Protein AF-A0A7S2FMS7-F1 (afdb_monomer)

InterPro domains:
  IPR002227 Tyrosinase copper-binding domain [PF00264] (7-161)
  IPR008922 Di-copper centre-containing domain superfamily [G3DSA:1.10.1280.10] (2-171)
  IPR008922 Di-copper centre-containing domain superfamily [SSF48056] (6-165)

Structure (mmCIF, N/CA/C/O backbone):
data_AF-A0A7S2FMS7-F1
#
_entry.id   AF-A0A7S2FMS7-F1
#
loop_
_atom_site.group_PDB
_atom_site.id
_atom_site.type_symbol
_atom_site.label_atom_id
_atom_site.label_alt_id
_atom_site.label_comp_id
_atom_site.label_asym_id
_atom_site.label_entity_id
_atom_site.label_seq_id
_atom_site.pdbx_PDB_ins_code
_atom_site.Cartn_x
_atom_site.Cartn_y
_atom_site.Cartn_z
_atom_site.occupancy
_atom_site.B_iso_or_equiv
_atom_site.auth_seq_id
_atom_site.auth_comp_id
_atom_site.auth_asym_id
_atom_site.auth_atom_id
_atom_site.pdbx_PDB_model_num
ATOM 1 N N . MET A 1 1 ? -15.096 -10.027 -3.004 1.00 77.50 1 MET A N 1
ATOM 2 C CA . MET A 1 1 ? -14.255 -10.469 -1.865 1.00 77.50 1 MET A CA 1
ATOM 3 C C . MET A 1 1 ? -14.133 -9.386 -0.791 1.00 77.50 1 MET A C 1
ATOM 5 O O . MET A 1 1 ? -14.584 -9.638 0.315 1.00 77.50 1 MET A O 1
ATOM 9 N N . HIS A 1 2 ? -13.614 -8.186 -1.100 1.00 87.94 2 HIS A N 1
ATOM 10 C CA . HIS A 1 2 ? -13.414 -7.100 -0.118 1.00 87.94 2 HIS A CA 1
ATOM 11 C C . HIS A 1 2 ? -14.672 -6.720 0.683 1.00 87.94 2 HIS A C 1
ATOM 13 O O . HIS A 1 2 ? -14.597 -6.654 1.903 1.00 87.94 2 HIS A O 1
ATOM 19 N N . SER A 1 3 ? -15.842 -6.599 0.044 1.00 89.62 3 SER A N 1
ATOM 20 C CA . SER A 1 3 ? -17.104 -6.319 0.756 1.00 89.62 3 SER A CA 1
ATOM 21 C C . SER A 1 3 ? -17.454 -7.381 1.808 1.00 89.62 3 SER A C 1
ATOM 23 O O . SER A 1 3 ? -18.021 -7.060 2.845 1.00 89.62 3 SER A O 1
ATOM 25 N N . GLY A 1 4 ? -17.081 -8.645 1.570 1.00 94.00 4 GLY A N 1
ATOM 26 C CA . GLY A 1 4 ? -17.257 -9.725 2.543 1.00 94.00 4 GLY A CA 1
ATOM 27 C C . GLY A 1 4 ? -16.314 -9.595 3.741 1.00 94.00 4 GLY A C 1
ATOM 28 O O . GLY A 1 4 ? -16.743 -9.806 4.869 1.00 94.00 4 GLY A O 1
ATOM 29 N N . LEU A 1 5 ? -15.058 -9.187 3.516 1.00 91.38 5 LEU A N 1
ATOM 30 C CA . LEU A 1 5 ? -14.103 -8.904 4.597 1.00 91.38 5 LEU A CA 1
ATOM 31 C C . LEU A 1 5 ? -14.572 -7.727 5.458 1.00 91.38 5 LEU A C 1
ATOM 33 O O . LEU A 1 5 ? -14.584 -7.837 6.682 1.00 91.38 5 LEU A O 1
ATOM 37 N N . SER A 1 6 ? -15.027 -6.641 4.825 1.00 94.12 6 SER A N 1
ATOM 38 C CA . SER A 1 6 ? -15.626 -5.495 5.516 1.00 94.12 6 SER A CA 1
ATOM 39 C C . SER A 1 6 ? -16.827 -5.908 6.364 1.00 94.12 6 SER A C 1
ATOM 41 O O . SER A 1 6 ? -16.905 -5.533 7.528 1.00 94.12 6 SER A O 1
ATOM 43 N N . TYR A 1 7 ? -17.716 -6.747 5.826 1.00 95.44 7 TYR A N 1
ATOM 44 C CA . TYR A 1 7 ? -18.866 -7.262 6.568 1.00 95.44 7 TYR A CA 1
ATOM 45 C C . TYR A 1 7 ? -18.457 -8.112 7.782 1.00 95.44 7 TYR A C 1
ATOM 47 O O . TYR A 1 7 ? -19.019 -7.951 8.862 1.00 95.44 7 TYR A O 1
ATOM 55 N N . ILE A 1 8 ? -17.463 -8.997 7.641 1.00 95.31 8 ILE A N 1
ATOM 56 C CA . ILE A 1 8 ? -16.953 -9.807 8.763 1.00 95.31 8 ILE A CA 1
ATOM 57 C C . ILE A 1 8 ? -16.359 -8.907 9.852 1.00 95.31 8 ILE A C 1
ATOM 59 O O . ILE A 1 8 ? -16.613 -9.122 11.040 1.00 95.31 8 ILE A O 1
ATOM 63 N N . PHE A 1 9 ? -15.596 -7.887 9.461 1.00 94.12 9 PHE A N 1
ATOM 64 C CA . PHE A 1 9 ? -15.018 -6.937 10.403 1.00 94.12 9 PHE A CA 1
ATOM 65 C C . PHE A 1 9 ? -16.102 -6.116 11.112 1.00 94.12 9 PHE A C 1
ATOM 67 O O . PHE A 1 9 ? -16.105 -6.038 12.338 1.00 94.12 9 PHE A O 1
ATOM 74 N N . GLU A 1 10 ? -17.086 -5.605 10.371 1.00 96.50 10 GLU A N 1
ATOM 75 C CA . GLU A 1 10 ? -18.240 -4.904 10.935 1.00 96.50 10 GLU A CA 1
ATOM 76 C C . GLU A 1 10 ? -18.996 -5.777 11.942 1.00 96.50 10 GLU A C 1
ATOM 78 O O . GLU A 1 10 ? -19.271 -5.335 13.055 1.00 96.50 10 GLU A O 1
ATOM 83 N N . LYS A 1 11 ? -19.274 -7.043 11.600 1.00 97.38 11 LYS A N 1
ATOM 84 C CA . LYS A 1 11 ? -19.938 -7.981 12.517 1.00 97.38 11 LYS A CA 1
ATOM 85 C C . LYS A 1 11 ? -19.106 -8.279 13.757 1.00 97.38 11 LYS A C 1
ATOM 87 O O . LYS A 1 11 ? -19.672 -8.451 14.833 1.00 97.38 11 LYS A O 1
ATOM 92 N N . SER A 1 12 ? -17.783 -8.296 13.627 1.00 95.69 12 SER A N 1
ATOM 93 C CA . SER A 1 12 ? -16.873 -8.458 14.762 1.00 95.69 12 SER A CA 1
ATOM 94 C C . SER A 1 12 ? -16.955 -7.263 15.714 1.00 95.69 12 SER A C 1
ATOM 96 O O . SER A 1 12 ? -17.091 -7.464 16.918 1.00 95.69 12 SER A O 1
ATOM 98 N N . ILE A 1 13 ? -16.973 -6.030 15.201 1.00 94.88 13 ILE A N 1
ATOM 99 C CA . ILE A 1 13 ? -17.153 -4.831 16.035 1.00 94.88 13 ILE A CA 1
ATOM 100 C C . ILE A 1 13 ? -18.563 -4.811 16.656 1.00 94.88 13 ILE A C 1
ATOM 102 O O . ILE A 1 13 ? -18.703 -4.588 17.858 1.00 94.88 13 ILE A O 1
ATOM 106 N N . GLN A 1 14 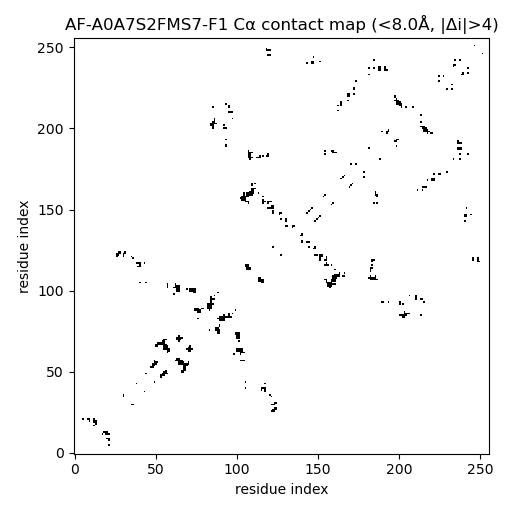? -19.600 -5.136 15.878 1.00 97.50 14 GLN A N 1
ATOM 107 C CA . GLN A 1 14 ? -20.992 -5.186 16.349 1.00 97.50 14 GLN A CA 1
ATOM 108 C C . GLN A 1 14 ? -21.252 -6.264 17.408 1.00 97.50 14 GLN A C 1
ATOM 110 O O . GLN A 1 14 ? -22.236 -6.182 18.140 1.00 97.50 14 GLN A O 1
ATOM 115 N N . SER A 1 15 ? -20.376 -7.268 17.515 1.00 97.50 15 SER A N 1
ATOM 116 C CA . SER A 1 15 ? -20.436 -8.253 18.600 1.00 97.50 15 SER A CA 1
ATOM 117 C C . SER A 1 15 ? -20.058 -7.665 19.966 1.00 97.50 15 SER A C 1
ATOM 119 O O . SER A 1 15 ? -20.448 -8.216 20.993 1.00 97.50 15 SER A O 1
ATOM 121 N N . VAL A 1 16 ? -19.329 -6.543 19.971 1.00 96.88 16 VAL A N 1
ATOM 122 C CA . VAL A 1 16 ? -18.975 -5.772 21.169 1.00 96.88 16 VAL A CA 1
ATOM 123 C C . VAL A 1 16 ? -20.002 -4.666 21.410 1.00 96.88 16 VAL A C 1
ATOM 125 O O . VAL A 1 16 ? -20.524 -4.557 22.518 1.00 96.88 16 VAL A O 1
ATOM 128 N N . ASP A 1 17 ? -20.320 -3.878 20.377 1.00 97.31 17 ASP A N 1
ATOM 129 C CA . ASP A 1 17 ? -21.340 -2.825 20.427 1.00 97.31 17 ASP A CA 1
ATOM 130 C C . ASP A 1 17 ? -22.220 -2.865 19.166 1.00 97.31 17 ASP A C 1
ATOM 132 O O . ASP A 1 17 ? -21.791 -2.435 18.097 1.00 97.31 17 ASP A O 1
ATOM 136 N N . PRO A 1 18 ? -23.471 -3.344 19.244 1.00 97.12 18 PRO A N 1
ATOM 137 C CA . PRO A 1 18 ? -24.321 -3.478 18.065 1.00 97.12 18 PRO A CA 1
ATOM 138 C C . PRO A 1 18 ? -24.790 -2.136 17.482 1.00 97.12 18 PRO A C 1
ATOM 140 O O . PRO A 1 18 ? -25.381 -2.130 16.403 1.00 97.12 18 PRO A O 1
ATOM 143 N N . SER A 1 19 ? -24.577 -1.014 18.178 1.00 97.38 19 SER A N 1
ATOM 144 C CA . SER A 1 19 ? -24.977 0.316 17.707 1.00 97.38 19 SER A CA 1
ATOM 145 C C . SER A 1 19 ? -23.977 0.947 16.738 1.00 97.38 19 SER A C 1
ATOM 147 O O . SER A 1 19 ? -24.324 1.915 16.058 1.00 97.38 19 SER A O 1
ATOM 149 N N . VAL A 1 20 ? -22.758 0.406 16.643 1.00 94.81 20 VAL A N 1
ATOM 150 C CA . VAL A 1 20 ? -21.719 0.965 15.774 1.00 94.81 20 VAL A CA 1
ATOM 151 C C . VAL A 1 20 ? -21.700 0.293 14.401 1.00 94.81 20 VAL A C 1
ATOM 153 O O . VAL A 1 20 ? -21.956 -0.903 14.243 1.00 94.81 20 VAL A O 1
ATOM 156 N N . ALA A 1 21 ? -21.362 1.081 13.386 1.00 94.56 21 ALA A N 1
ATOM 157 C CA . ALA A 1 21 ? -21.033 0.600 12.049 1.00 94.56 21 ALA A CA 1
ATOM 158 C C . ALA A 1 21 ? -19.516 0.668 11.838 1.00 94.56 21 ALA A C 1
ATOM 160 O O . ALA A 1 21 ? -18.814 1.387 12.553 1.00 94.56 21 ALA A O 1
ATOM 161 N N . MET A 1 22 ? -19.005 -0.065 10.846 1.00 93.00 22 MET A N 1
ATOM 162 C CA . MET A 1 22 ? -17.595 0.027 10.473 1.00 93.00 22 MET A CA 1
ATOM 163 C C . MET A 1 22 ? -17.277 1.468 10.035 1.00 93.00 22 MET A C 1
ATOM 165 O O . MET A 1 22 ? -17.875 1.944 9.065 1.00 93.00 22 MET A O 1
ATOM 169 N N . PRO A 1 23 ? -16.353 2.173 10.715 1.00 90.44 23 PRO A N 1
ATOM 170 C CA . PRO A 1 23 ? -15.983 3.520 10.311 1.00 90.44 23 PRO A CA 1
ATOM 171 C C . PRO A 1 23 ? -15.257 3.478 8.965 1.00 90.44 23 PRO A C 1
ATOM 173 O O . PRO A 1 23 ? -14.488 2.555 8.685 1.00 90.44 23 PRO A O 1
ATOM 176 N N . TYR A 1 24 ? -15.476 4.502 8.145 1.00 91.50 24 TYR A N 1
ATOM 177 C CA . TYR A 1 24 ? -14.744 4.710 6.902 1.00 91.50 24 TYR A CA 1
ATOM 178 C C . TYR A 1 24 ? -14.200 6.133 6.850 1.00 91.50 24 TYR A C 1
ATOM 180 O O . TYR A 1 24 ? -14.730 7.048 7.479 1.00 91.50 24 TYR A O 1
ATOM 188 N N . TRP A 1 25 ? -13.124 6.299 6.092 1.00 90.75 25 TRP A N 1
ATOM 189 C CA . TRP A 1 25 ? -12.558 7.596 5.771 1.00 90.75 25 TRP A CA 1
ATOM 190 C C . TRP A 1 25 ? -12.858 7.899 4.308 1.00 90.75 25 TRP A C 1
ATOM 192 O O . TRP A 1 25 ? -12.425 7.155 3.429 1.00 90.75 25 TRP A O 1
ATOM 202 N N . ASP A 1 26 ? -13.600 8.973 4.051 1.00 90.44 26 ASP A N 1
ATOM 203 C CA . ASP A 1 26 ? -13.793 9.475 2.695 1.00 90.44 26 ASP A CA 1
ATOM 204 C C . ASP A 1 26 ? -12.635 10.392 2.302 1.00 90.44 26 ASP A C 1
ATOM 206 O O . ASP A 1 26 ? -12.705 11.620 2.398 1.00 90.44 26 ASP A O 1
ATOM 210 N N . TRP A 1 27 ? -11.542 9.783 1.851 1.00 87.50 27 TRP A N 1
ATOM 211 C CA . TRP A 1 27 ? -10.390 10.545 1.386 1.00 87.50 27 TRP A CA 1
ATOM 212 C C . TRP A 1 27 ? -10.723 11.423 0.178 1.00 87.50 27 TRP A C 1
ATOM 214 O O . TRP A 1 27 ? -10.027 12.407 -0.041 1.00 87.50 27 TRP A O 1
ATOM 224 N N . THR A 1 28 ? -11.765 11.122 -0.606 1.00 86.62 28 THR A N 1
ATOM 225 C CA . THR A 1 28 ? -12.086 11.912 -1.804 1.00 86.62 28 THR A CA 1
ATOM 226 C C . THR A 1 28 ? -12.551 13.321 -1.435 1.00 86.62 28 THR A C 1
ATOM 228 O O . THR A 1 28 ? -12.202 14.289 -2.118 1.00 86.62 28 THR A O 1
ATOM 231 N N . VAL A 1 29 ? -13.235 13.463 -0.295 1.00 86.19 29 VAL A N 1
ATOM 232 C CA . VAL A 1 29 ? -13.617 14.756 0.285 1.00 86.19 29 VAL A CA 1
ATOM 233 C C . VAL A 1 29 ? -12.390 15.518 0.779 1.00 86.19 29 VAL A C 1
ATOM 235 O O . VAL A 1 29 ? -12.238 16.699 0.459 1.00 86.19 29 VAL A O 1
ATOM 238 N N . ASP A 1 30 ? -11.482 14.865 1.504 1.00 83.19 30 ASP A N 1
ATOM 239 C CA . ASP A 1 30 ? -10.274 15.518 2.029 1.00 83.19 30 ASP A CA 1
ATOM 240 C C . ASP A 1 30 ? -9.312 15.933 0.912 1.00 83.19 30 ASP A C 1
ATOM 242 O O . ASP A 1 30 ? -8.752 17.029 0.931 1.00 83.19 30 ASP A O 1
ATOM 246 N N . VAL A 1 31 ? -9.173 15.095 -0.112 1.00 80.19 31 VAL A N 1
ATOM 247 C CA . VAL A 1 31 ? -8.374 15.368 -1.311 1.00 80.19 31 VAL A CA 1
ATOM 248 C C . VAL A 1 31 ? -8.935 16.573 -2.073 1.00 80.19 31 VAL A C 1
ATOM 250 O O . VAL A 1 31 ? -8.179 17.470 -2.460 1.00 80.19 31 VAL A O 1
ATOM 253 N N . THR A 1 32 ? -10.260 16.637 -2.243 1.00 75.69 32 THR A N 1
ATOM 254 C CA . THR A 1 32 ? -10.931 17.730 -2.967 1.00 75.69 32 THR A CA 1
ATOM 255 C C . THR A 1 32 ? -10.914 19.039 -2.172 1.00 75.69 32 THR A C 1
ATOM 257 O O . THR A 1 32 ? -10.613 20.096 -2.725 1.00 75.69 32 THR A O 1
ATOM 260 N N . SER A 1 33 ? -11.192 18.984 -0.868 1.00 70.12 33 SER A N 1
ATOM 261 C CA . SER A 1 33 ? -11.256 20.164 0.008 1.00 70.12 33 SER A CA 1
ATOM 262 C C . SER A 1 33 ? -9.889 20.799 0.281 1.00 70.12 33 SER A C 1
ATOM 264 O O . SER A 1 33 ? -9.811 22.014 0.459 1.00 70.12 33 SER A O 1
ATOM 266 N N . ASN A 1 34 ? -8.804 20.016 0.249 1.00 59.88 34 ASN A N 1
ATOM 267 C CA . ASN A 1 34 ? -7.446 20.502 0.514 1.00 59.88 34 ASN A CA 1
ATOM 268 C C . ASN A 1 34 ? -6.626 20.829 -0.747 1.00 59.88 34 ASN A C 1
ATOM 270 O O . ASN A 1 34 ? -5.421 21.058 -0.632 1.00 59.88 34 ASN A O 1
ATOM 274 N N . ALA A 1 35 ? -7.239 20.865 -1.939 1.00 56.81 35 ALA A N 1
ATOM 275 C CA . ALA A 1 35 ? -6.548 21.102 -3.215 1.00 56.81 35 ALA A CA 1
ATOM 276 C C . ALA A 1 35 ? -5.315 20.188 -3.403 1.00 56.81 35 ALA A C 1
ATOM 278 O O . ALA A 1 35 ? -4.230 20.637 -3.784 1.00 56.81 35 ALA A O 1
ATOM 279 N N . TYR A 1 36 ? -5.492 18.896 -3.107 1.00 60.41 36 TYR A N 1
ATOM 280 C CA . TYR A 1 36 ? -4.429 17.890 -3.008 1.00 60.41 36 TYR A CA 1
ATOM 281 C C . TYR A 1 36 ? -3.514 17.788 -4.236 1.00 60.41 36 TYR A C 1
ATOM 283 O O . TYR A 1 36 ? -2.353 17.423 -4.086 1.00 60.41 36 TYR A O 1
ATOM 291 N N . LEU A 1 37 ? -3.989 18.179 -5.424 1.00 57.47 37 LEU A N 1
ATOM 292 C CA . LEU A 1 37 ? -3.220 18.126 -6.674 1.00 57.47 37 LEU A CA 1
ATOM 293 C C . LEU A 1 37 ? -1.857 18.847 -6.613 1.00 57.47 37 LEU A C 1
ATOM 295 O O . LEU A 1 37 ? -1.021 18.596 -7.470 1.00 57.47 37 LEU A O 1
ATOM 299 N N . ASN A 1 38 ? -1.610 19.707 -5.613 1.00 58.41 38 ASN A N 1
ATOM 300 C CA . ASN A 1 38 ? -0.325 20.391 -5.414 1.00 58.41 38 ASN A CA 1
ATOM 301 C C . ASN A 1 38 ? 0.252 20.257 -3.992 1.00 58.41 38 ASN A C 1
ATOM 303 O O . ASN A 1 38 ? 1.093 21.067 -3.597 1.00 58.41 38 ASN A O 1
ATOM 307 N N . LYS A 1 39 ? -0.228 19.304 -3.185 1.00 69.25 39 LYS A N 1
ATOM 308 C CA . LYS A 1 39 ? 0.230 19.155 -1.799 1.00 69.25 39 LYS A CA 1
ATOM 309 C C . LYS A 1 39 ? 1.529 18.366 -1.734 1.00 69.25 39 LYS A C 1
ATOM 311 O O . LYS A 1 39 ? 1.670 17.314 -2.349 1.00 69.25 39 LYS A O 1
ATOM 316 N N . SER A 1 40 ? 2.473 18.875 -0.950 1.00 80.94 40 SER A N 1
ATOM 317 C CA . SER A 1 40 ? 3.700 18.158 -0.624 1.00 80.94 40 SER A CA 1
ATOM 318 C C . SER A 1 40 ? 3.400 16.934 0.240 1.00 80.94 40 SER A C 1
ATOM 320 O O . SER A 1 40 ? 2.409 16.884 0.974 1.00 80.94 40 SER A O 1
ATOM 322 N N . ASN A 1 41 ? 4.315 15.967 0.224 1.00 83.38 41 ASN A N 1
ATOM 323 C CA . ASN A 1 41 ? 4.237 14.792 1.085 1.00 83.38 41 ASN A CA 1
ATOM 324 C C . ASN A 1 41 ? 4.030 15.160 2.566 1.00 83.38 41 ASN A C 1
ATOM 326 O O . ASN A 1 41 ? 3.197 14.578 3.253 1.00 83.38 41 ASN A O 1
ATOM 330 N N . ALA A 1 42 ? 4.751 16.175 3.050 1.00 84.75 42 ALA A N 1
ATOM 331 C CA . ALA A 1 42 ? 4.647 16.638 4.430 1.00 84.75 42 ALA A CA 1
ATOM 332 C C . ALA A 1 42 ? 3.236 17.139 4.778 1.00 84.75 42 ALA A C 1
ATOM 334 O O . ALA A 1 42 ? 2.755 16.889 5.880 1.00 84.75 42 ALA A O 1
ATOM 335 N N . GLU A 1 43 ? 2.553 17.804 3.843 1.00 85.00 43 GLU A N 1
ATOM 336 C CA . GLU A 1 43 ? 1.191 18.291 4.064 1.00 85.00 43 GLU A CA 1
ATOM 337 C C . GLU A 1 43 ? 0.184 17.141 4.151 1.00 85.00 43 GLU A C 1
ATOM 339 O O . GLU A 1 43 ? -0.643 17.152 5.058 1.00 85.00 43 GLU A O 1
ATOM 344 N N . LEU A 1 44 ? 0.277 16.121 3.287 1.00 84.19 44 LEU A N 1
ATOM 345 C CA . LEU A 1 44 ? -0.573 14.924 3.391 1.00 84.19 44 LEU A CA 1
ATOM 346 C C . LEU A 1 44 ? -0.390 14.239 4.748 1.00 84.19 44 LEU A C 1
ATOM 348 O O . LEU A 1 44 ? -1.365 13.929 5.428 1.00 84.19 44 LEU A O 1
ATOM 352 N N . TRP A 1 45 ? 0.860 14.025 5.159 1.00 85.69 45 TRP A N 1
ATOM 353 C CA . TRP A 1 45 ? 1.175 13.347 6.418 1.00 85.69 45 TRP A CA 1
ATOM 354 C C . TRP A 1 45 ? 0.963 14.219 7.664 1.00 85.69 45 TRP A C 1
ATOM 356 O O . TRP A 1 45 ? 1.067 13.717 8.780 1.00 85.69 45 TRP A O 1
ATOM 366 N N . SER A 1 46 ? 0.599 15.495 7.493 1.00 86.62 46 SER A N 1
ATOM 367 C CA . SER A 1 46 ? 0.128 16.367 8.578 1.00 86.62 46 SER A CA 1
ATOM 368 C C . SER A 1 46 ? -1.384 16.310 8.820 1.00 86.62 46 SER A C 1
ATOM 370 O O . SER A 1 46 ? -1.873 16.962 9.741 1.00 86.62 46 SER A O 1
ATOM 372 N N . TRP A 1 47 ? -2.146 15.561 8.013 1.00 87.06 47 TRP A N 1
ATOM 373 C CA . TRP A 1 47 ? -3.592 15.442 8.207 1.00 87.06 47 TRP A CA 1
ATOM 374 C C . TRP A 1 47 ? -3.925 14.772 9.541 1.00 87.06 47 TRP A C 1
ATOM 376 O O . TRP A 1 47 ? -3.279 13.806 9.948 1.00 87.06 47 TRP A O 1
ATOM 386 N N . ASN A 1 48 ? -5.000 15.238 10.184 1.00 89.31 48 ASN A N 1
ATOM 387 C CA . ASN A 1 48 ? -5.441 14.740 11.493 1.00 89.31 48 ASN A CA 1
ATOM 388 C C . ASN A 1 48 ? -5.709 13.229 11.502 1.00 89.31 48 ASN A C 1
ATOM 390 O O . ASN A 1 48 ? -5.572 12.589 12.541 1.00 89.31 48 ASN A O 1
ATOM 394 N N . VAL A 1 49 ? -6.039 12.646 10.346 1.00 89.50 49 VAL A N 1
ATOM 395 C CA . VAL A 1 49 ? -6.283 11.207 10.191 1.00 89.50 49 VAL A CA 1
ATOM 396 C C . VAL A 1 49 ? -5.050 10.344 10.528 1.00 89.50 49 VAL A C 1
ATOM 398 O O . VAL A 1 49 ? -5.192 9.174 10.877 1.00 89.50 49 VAL A O 1
ATOM 401 N N . TRP A 1 50 ? -3.844 10.922 10.489 1.00 91.19 50 TRP A N 1
ATOM 402 C CA . TRP A 1 50 ? -2.586 10.282 10.904 1.00 91.19 50 TRP A CA 1
ATOM 403 C C . TRP A 1 50 ? -2.258 10.469 12.388 1.00 91.19 50 TRP A C 1
ATOM 405 O O . TRP A 1 50 ? -1.256 9.953 12.879 1.00 91.19 50 TRP A O 1
ATOM 415 N N . GLY A 1 51 ? -3.087 11.221 13.110 1.00 92.38 51 GLY A N 1
ATOM 416 C CA . GLY A 1 51 ? -2.964 11.403 14.546 1.00 92.38 51 GLY A CA 1
ATOM 417 C C . GLY A 1 51 ? -3.359 10.154 15.332 1.00 92.38 51 GLY A C 1
ATOM 418 O O . GLY A 1 51 ? -3.954 9.204 14.813 1.00 92.38 51 GLY A O 1
ATOM 419 N N . SER A 1 52 ? -3.059 10.185 16.629 1.00 95.31 52 SER A N 1
ATOM 420 C CA . SER A 1 52 ? -3.377 9.117 17.581 1.00 95.31 52 SER A CA 1
ATOM 421 C C . SER A 1 52 ? -4.879 8.877 17.772 1.00 95.31 52 SER A C 1
ATOM 423 O O . SER A 1 52 ? -5.252 7.839 18.299 1.00 95.31 52 SER A O 1
ATOM 425 N N . GLU A 1 53 ? -5.753 9.776 17.323 1.00 94.06 53 GLU A N 1
ATOM 426 C CA . GLU A 1 53 ? -7.207 9.581 17.396 1.00 94.06 53 GLU A CA 1
ATOM 427 C C . GLU A 1 53 ? -7.752 8.630 16.315 1.00 94.06 53 GLU A C 1
ATOM 429 O O . GLU A 1 53 ? -8.789 8.005 16.524 1.00 94.06 53 GLU A O 1
ATOM 434 N N . TYR A 1 54 ? -7.057 8.492 15.178 1.00 92.88 54 TYR A N 1
ATOM 435 C CA . TYR A 1 54 ? -7.545 7.758 14.004 1.00 92.88 54 TYR A CA 1
ATOM 436 C C . TYR A 1 54 ? -6.603 6.608 13.610 1.00 92.88 54 TYR A C 1
ATOM 438 O O . TYR A 1 54 ? -6.614 5.551 14.244 1.00 92.88 54 TYR A O 1
ATOM 446 N N . PHE A 1 55 ? -5.789 6.767 12.556 1.00 92.06 55 PHE A N 1
ATOM 447 C CA . PHE A 1 55 ? -4.914 5.695 12.062 1.00 92.06 55 PHE A CA 1
ATOM 448 C C . PHE A 1 55 ? -3.617 5.530 12.848 1.00 92.06 55 PHE A C 1
ATOM 450 O O . PHE A 1 55 ? -2.945 4.510 12.672 1.00 92.06 55 PHE A O 1
ATOM 457 N N . GLY A 1 56 ? -3.290 6.486 13.714 1.00 94.38 56 GLY A N 1
ATOM 458 C CA . GLY A 1 56 ? -2.104 6.431 14.546 1.00 94.38 56 GLY A CA 1
ATOM 459 C C . GLY A 1 56 ? -0.836 6.933 13.861 1.00 94.38 56 GLY A C 1
ATOM 460 O O . GLY A 1 56 ? -0.719 6.981 12.635 1.00 94.38 56 GLY A O 1
ATOM 461 N N . ILE A 1 57 ? 0.141 7.281 14.695 1.00 93.88 57 ILE A N 1
ATOM 462 C CA . ILE A 1 57 ? 1.402 7.889 14.268 1.00 93.88 57 ILE A CA 1
ATOM 463 C C . ILE A 1 57 ? 2.394 6.787 13.894 1.00 93.88 57 ILE A C 1
ATOM 465 O O . ILE A 1 57 ? 2.665 5.904 14.702 1.00 93.88 57 ILE A O 1
ATOM 469 N N . ALA A 1 58 ? 2.964 6.859 12.689 1.00 92.88 58 ALA A N 1
ATOM 470 C CA . ALA A 1 58 ? 3.967 5.908 12.187 1.00 92.88 58 ALA A CA 1
ATOM 471 C C . ALA A 1 58 ? 5.299 6.569 11.778 1.00 92.88 58 ALA A C 1
ATOM 473 O O . ALA A 1 58 ? 6.156 5.928 11.173 1.00 92.88 58 ALA A O 1
ATOM 474 N N . ASN A 1 59 ? 5.489 7.854 12.102 1.00 86.94 59 ASN A N 1
ATOM 475 C CA . ASN A 1 59 ? 6.703 8.604 11.775 1.00 86.94 59 ASN A CA 1
ATOM 476 C C . ASN A 1 59 ? 7.839 8.286 12.766 1.00 86.94 59 ASN A C 1
ATOM 478 O O . ASN A 1 59 ? 8.172 9.080 13.643 1.00 86.94 59 ASN A O 1
ATOM 482 N N . ASN A 1 60 ? 8.393 7.081 12.660 1.00 90.19 60 ASN A N 1
ATOM 483 C CA . ASN A 1 60 ? 9.565 6.627 13.403 1.00 90.19 60 ASN A CA 1
ATOM 484 C C . ASN A 1 60 ? 10.445 5.743 12.509 1.00 90.19 60 ASN A C 1
ATOM 486 O O . ASN A 1 60 ? 10.007 5.281 11.460 1.00 90.19 60 ASN A O 1
ATOM 490 N N . ASN A 1 61 ? 11.676 5.466 12.948 1.00 88.44 61 ASN A N 1
ATOM 491 C CA . ASN A 1 61 ? 12.653 4.691 12.169 1.00 88.44 61 ASN A CA 1
ATOM 492 C C . ASN A 1 61 ? 12.192 3.263 11.827 1.00 88.44 61 ASN A C 1
ATOM 494 O O . ASN A 1 61 ? 12.714 2.662 10.897 1.00 88.44 61 ASN A O 1
ATOM 498 N N . ALA A 1 62 ? 11.262 2.698 12.601 1.00 89.50 62 ALA A N 1
ATOM 499 C CA . ALA A 1 62 ? 10.711 1.370 12.352 1.00 89.50 62 ALA A CA 1
ATOM 500 C C . ALA A 1 62 ? 9.424 1.420 11.515 1.00 89.50 62 ALA A C 1
ATOM 502 O O . ALA A 1 62 ? 8.804 0.381 11.302 1.00 89.50 62 ALA A O 1
ATOM 503 N N . HIS A 1 63 ? 8.963 2.609 11.110 1.00 92.44 63 HIS A N 1
ATOM 504 C CA . HIS A 1 63 ? 7.709 2.820 10.382 1.00 92.44 63 HIS A CA 1
ATOM 505 C C . HIS A 1 63 ? 6.477 2.207 11.063 1.00 92.44 63 HIS A C 1
ATOM 507 O O . HIS A 1 63 ? 5.440 2.017 10.434 1.00 92.44 63 HIS A O 1
ATOM 513 N N . THR A 1 64 ? 6.584 1.847 12.341 1.00 95.69 64 THR A N 1
ATOM 514 C CA . THR A 1 64 ? 5.563 1.106 13.082 1.00 95.69 64 THR A CA 1
ATOM 515 C C . THR A 1 64 ? 4.538 2.086 13.614 1.00 95.69 64 THR A C 1
ATOM 517 O O . THR A 1 64 ? 4.919 3.129 14.136 1.00 95.69 64 THR A O 1
ATOM 520 N N . VAL A 1 65 ? 3.248 1.762 13.540 1.00 96.25 65 VAL A N 1
ATOM 521 C CA . VAL A 1 65 ? 2.235 2.584 14.215 1.00 96.25 65 VAL A CA 1
ATOM 522 C C . VAL A 1 65 ? 2.488 2.520 15.725 1.00 96.25 65 VAL A C 1
ATOM 524 O O . VAL A 1 65 ? 2.355 1.456 16.325 1.00 96.25 65 VAL A O 1
ATOM 527 N N . SER A 1 66 ? 2.902 3.631 16.332 1.00 96.75 66 SER A N 1
ATOM 528 C CA . SER A 1 66 ? 3.358 3.701 17.727 1.00 96.75 66 SER A CA 1
ATOM 529 C C . SER A 1 66 ? 2.350 4.344 18.677 1.00 96.75 66 SER A C 1
ATOM 531 O O . SER A 1 66 ? 2.490 4.207 19.889 1.00 96.75 66 SER A O 1
ATOM 533 N N . GLU A 1 67 ? 1.332 5.025 18.150 1.00 96.75 67 GLU A N 1
ATOM 534 C CA . GLU A 1 67 ? 0.284 5.687 18.934 1.00 96.75 67 GLU A CA 1
ATOM 535 C C . GLU A 1 67 ? -1.103 5.470 18.324 1.00 96.75 67 GLU A C 1
ATOM 537 O O . GLU A 1 67 ? -1.225 5.216 17.127 1.00 96.75 67 GLU A O 1
ATOM 542 N N . GLY A 1 68 ? -2.146 5.603 19.146 1.00 95.44 68 GLY A N 1
ATOM 543 C CA . GLY A 1 68 ? -3.548 5.464 18.749 1.00 95.44 68 GLY A CA 1
ATOM 544 C C . GLY A 1 68 ? -4.100 4.034 18.779 1.00 95.44 68 GLY A C 1
ATOM 545 O O . GLY A 1 68 ? -3.425 3.125 19.265 1.00 95.44 68 GLY A O 1
ATOM 546 N N . PRO A 1 69 ? -5.329 3.810 18.270 1.00 92.25 69 PRO A N 1
ATOM 547 C CA . PRO A 1 69 ? -6.027 2.521 18.349 1.00 92.25 69 PRO A CA 1
ATOM 548 C C . PRO A 1 69 ? -5.273 1.342 17.729 1.00 92.25 69 PRO A C 1
ATOM 550 O O . PRO A 1 69 ? -5.489 0.197 18.116 1.00 92.25 69 PRO A O 1
ATOM 553 N N . TRP A 1 70 ? -4.386 1.623 16.772 1.00 93.19 70 TRP A N 1
ATOM 554 C CA . TRP A 1 70 ? -3.614 0.621 16.040 1.00 93.19 70 TRP A CA 1
ATOM 555 C C . TRP A 1 70 ? -2.165 0.490 16.533 1.00 93.19 70 TRP A C 1
ATOM 557 O O . TRP A 1 70 ? -1.386 -0.255 15.929 1.00 93.19 70 TRP A O 1
ATOM 567 N N . ALA A 1 71 ? -1.794 1.187 17.614 1.00 96.69 71 ALA A N 1
ATOM 568 C CA . ALA A 1 71 ? -0.442 1.179 18.162 1.00 96.69 71 ALA A CA 1
ATOM 569 C C . ALA A 1 71 ? 0.045 -0.247 18.448 1.00 96.69 71 ALA A C 1
ATOM 571 O O . ALA A 1 71 ? -0.605 -1.007 19.163 1.00 96.69 71 ALA A O 1
ATOM 572 N N . PHE A 1 72 ? 1.200 -0.605 17.884 1.00 96.62 72 PHE A N 1
ATOM 573 C CA . PHE A 1 72 ? 1.835 -1.917 18.038 1.00 96.62 72 PHE A CA 1
ATOM 574 C C . PHE A 1 72 ? 0.905 -3.100 17.729 1.00 96.62 72 PHE A C 1
ATOM 576 O O . PHE A 1 72 ? 1.079 -4.191 18.278 1.00 96.62 72 PHE A O 1
ATOM 583 N N . THR A 1 73 ? -0.066 -2.913 16.824 1.00 95.88 73 THR A N 1
ATOM 584 C CA . THR A 1 73 ? -0.917 -4.011 16.347 1.00 95.88 73 THR A CA 1
ATOM 585 C C . THR A 1 73 ? -0.031 -5.086 15.740 1.00 95.88 73 THR A C 1
ATOM 587 O O . THR A 1 73 ? 0.594 -4.874 14.697 1.00 95.88 73 THR A O 1
ATOM 590 N N . ARG A 1 74 ? 0.052 -6.229 16.422 1.00 94.50 74 ARG A N 1
ATOM 591 C CA . ARG A 1 74 ? 0.911 -7.339 16.025 1.00 94.50 74 ARG A CA 1
ATOM 592 C C . ARG A 1 74 ? 0.267 -8.123 14.891 1.00 94.50 74 ARG A C 1
ATOM 594 O O . ARG A 1 74 ? -0.910 -8.469 14.954 1.00 94.50 74 ARG A O 1
ATOM 601 N N . LEU A 1 75 ? 1.060 -8.434 13.876 1.00 92.44 75 LEU A N 1
ATOM 602 C CA . LEU A 1 75 ? 0.636 -9.270 12.766 1.00 92.44 75 LEU A CA 1
ATOM 603 C C . LEU A 1 75 ? 0.670 -10.742 13.198 1.00 92.44 75 LEU A C 1
ATOM 605 O O . LEU A 1 75 ? 1.691 -11.195 13.726 1.00 92.44 75 LEU A O 1
ATOM 609 N N . PRO A 1 76 ? -0.424 -11.494 13.000 1.00 89.69 76 PRO A N 1
ATOM 610 C CA . PRO A 1 76 ? -0.453 -12.910 13.330 1.00 89.69 76 PRO A CA 1
ATOM 611 C C . PRO A 1 76 ? 0.464 -13.708 12.398 1.00 89.69 76 PRO A C 1
ATOM 613 O O . PRO A 1 76 ? 0.614 -13.354 11.226 1.00 89.69 76 PRO A O 1
ATOM 616 N N . THR A 1 77 ? 1.026 -14.804 12.913 1.00 86.75 77 THR A N 1
ATOM 617 C CA . THR A 1 77 ? 1.809 -15.775 12.129 1.00 86.75 77 THR A CA 1
ATOM 618 C C . THR A 1 77 ? 1.061 -17.076 11.836 1.00 86.75 77 THR A C 1
ATOM 620 O O . THR A 1 77 ? 1.384 -17.773 10.883 1.00 86.75 77 THR A O 1
ATOM 623 N N . ASP A 1 78 ? 0.012 -17.375 12.611 1.00 74.56 78 ASP A N 1
ATOM 624 C CA . ASP A 1 78 ? -0.576 -18.725 12.672 1.00 74.56 78 ASP A CA 1
ATOM 625 C C . ASP A 1 78 ? -2.029 -18.778 12.158 1.00 74.56 78 ASP A C 1
ATOM 627 O O . ASP A 1 78 ? -2.758 -19.732 12.415 1.00 74.56 78 ASP A O 1
ATOM 631 N N . TYR A 1 79 ? -2.497 -17.726 11.478 1.00 65.25 79 TYR A N 1
ATOM 632 C CA . TYR A 1 79 ? -3.904 -17.598 11.068 1.00 65.25 79 TYR A CA 1
ATOM 633 C C . TYR A 1 79 ? -4.189 -18.077 9.635 1.00 65.25 79 TYR A C 1
ATOM 635 O O . TYR A 1 79 ? -5.356 -18.269 9.294 1.00 65.25 79 TYR A O 1
ATOM 643 N N . TRP A 1 80 ? -3.164 -18.265 8.790 1.00 66.12 80 TRP A N 1
ATOM 644 C CA . TRP A 1 80 ? -3.342 -18.686 7.394 1.00 66.12 80 TRP A CA 1
ATOM 645 C C . TRP A 1 80 ? -2.106 -19.431 6.866 1.00 66.12 80 TRP A C 1
ATOM 647 O O . TRP A 1 80 ? -1.088 -18.811 6.565 1.00 66.12 80 TRP A O 1
ATOM 657 N N . ASN A 1 81 ? -2.197 -20.758 6.719 1.00 66.94 81 ASN A N 1
ATOM 658 C CA . ASN A 1 81 ? -1.053 -21.587 6.304 1.00 66.94 81 ASN A CA 1
ATOM 659 C C . ASN A 1 81 ? -0.580 -21.314 4.866 1.00 66.94 81 ASN A C 1
ATOM 661 O O . ASN A 1 81 ? 0.580 -21.551 4.554 1.00 66.94 81 ASN A O 1
ATOM 665 N N . ASP A 1 82 ? -1.458 -20.813 3.997 1.00 72.50 82 ASP A N 1
ATOM 666 C CA . ASP A 1 82 ? -1.174 -20.722 2.559 1.00 72.50 82 ASP A CA 1
ATOM 667 C C . ASP A 1 82 ? -0.631 -19.358 2.098 1.00 72.50 82 ASP A C 1
ATOM 669 O O . ASP A 1 82 ? -0.233 -19.210 0.943 1.00 72.50 82 ASP A O 1
ATOM 673 N N . THR A 1 83 ? -0.678 -18.304 2.922 1.00 81.94 83 THR A N 1
ATOM 674 C CA . THR A 1 83 ? -0.297 -16.949 2.482 1.00 81.94 83 THR A CA 1
ATOM 675 C C . THR A 1 83 ? 0.252 -16.130 3.638 1.00 81.94 83 THR A C 1
ATOM 677 O O . THR A 1 83 ? -0.480 -15.501 4.400 1.00 81.94 83 THR A O 1
ATOM 680 N N . HIS A 1 84 ? 1.573 -16.115 3.716 1.00 91.38 84 HIS A N 1
ATOM 681 C CA . HIS A 1 84 ? 2.354 -15.313 4.639 1.00 91.38 84 HIS A CA 1
ATOM 682 C C . HIS A 1 84 ? 3.604 -14.799 3.918 1.00 91.38 84 HIS A C 1
ATOM 684 O O . HIS A 1 84 ? 3.978 -15.305 2.855 1.00 91.38 84 HIS A O 1
ATOM 690 N N . ASN A 1 85 ? 4.268 -13.799 4.494 1.00 92.12 85 ASN A N 1
ATOM 691 C CA . ASN A 1 85 ? 5.614 -13.464 4.047 1.00 92.12 85 ASN A CA 1
ATOM 692 C C . ASN A 1 85 ? 6.638 -14.472 4.597 1.00 92.12 85 ASN A C 1
ATOM 694 O O . ASN A 1 85 ? 6.290 -15.314 5.425 1.00 92.12 85 ASN A O 1
ATOM 698 N N . PRO A 1 86 ? 7.914 -14.398 4.202 1.00 92.19 86 PRO A N 1
ATOM 699 C CA . PRO A 1 86 ? 8.883 -15.435 4.576 1.00 92.19 86 PRO A CA 1
ATOM 700 C C . PRO A 1 86 ? 9.192 -15.488 6.077 1.00 92.19 86 PRO A C 1
ATOM 702 O O . PRO A 1 86 ? 9.641 -16.509 6.580 1.00 92.19 86 PRO A O 1
ATOM 705 N N . TYR A 1 87 ? 8.885 -14.423 6.817 1.00 92.19 87 TYR A N 1
ATOM 706 C CA . TYR A 1 87 ? 8.975 -14.384 8.279 1.00 92.19 87 TYR A CA 1
ATOM 707 C C . TYR A 1 87 ? 7.739 -14.968 8.988 1.00 92.19 87 TYR A C 1
ATOM 709 O O . TYR A 1 87 ? 7.670 -14.963 10.215 1.00 92.19 87 TYR A O 1
ATOM 717 N N . GLY A 1 88 ? 6.755 -15.451 8.228 1.00 91.25 88 GLY A N 1
ATOM 718 C CA . GLY A 1 88 ? 5.534 -16.073 8.728 1.00 91.25 88 GLY A CA 1
ATOM 719 C C . GLY A 1 88 ? 4.402 -15.097 9.035 1.00 91.25 88 GLY A C 1
ATOM 720 O O . GLY A 1 88 ? 3.322 -15.546 9.383 1.00 91.25 88 GLY A O 1
ATOM 721 N N . TYR A 1 89 ? 4.580 -13.780 8.897 1.00 92.69 89 TYR A N 1
ATOM 722 C CA . TYR A 1 89 ? 3.507 -12.823 9.191 1.00 92.69 89 TYR A CA 1
ATOM 723 C C . TYR A 1 89 ? 2.430 -12.829 8.106 1.00 92.69 89 TYR A C 1
ATOM 725 O O . TYR A 1 89 ? 2.740 -12.982 6.922 1.00 92.69 89 TYR A O 1
ATOM 733 N N . MET A 1 90 ? 1.179 -12.559 8.501 1.00 91.06 90 MET A N 1
ATOM 734 C CA . MET A 1 90 ? 0.042 -12.312 7.604 1.00 91.06 90 MET A CA 1
ATOM 735 C C . MET A 1 90 ? 0.284 -11.063 6.740 1.00 91.06 90 MET A C 1
ATOM 737 O O . MET A 1 90 ? -0.162 -9.952 7.024 1.00 91.06 90 MET A O 1
ATOM 741 N N . ARG A 1 91 ? 1.056 -11.268 5.682 1.00 90.62 91 ARG A N 1
ATOM 742 C CA . ARG A 1 91 ? 1.521 -10.310 4.688 1.00 90.62 91 ARG A CA 1
ATOM 743 C C . ARG A 1 91 ? 1.585 -11.053 3.357 1.00 90.62 91 ARG A C 1
ATOM 745 O O . ARG A 1 91 ? 1.675 -12.278 3.317 1.00 90.62 91 ARG A O 1
ATOM 752 N N . ALA A 1 92 ? 1.554 -10.308 2.260 1.00 90.12 92 ALA A N 1
ATOM 753 C CA . ALA A 1 92 ? 1.765 -10.914 0.956 1.00 90.12 92 ALA A CA 1
ATOM 754 C C . ALA A 1 92 ? 3.170 -11.554 0.863 1.00 90.12 92 ALA A C 1
ATOM 756 O O . ALA A 1 92 ? 4.105 -11.001 1.446 1.00 90.12 92 ALA A O 1
ATOM 757 N N . PRO A 1 93 ? 3.357 -12.639 0.088 1.00 90.38 93 PRO A N 1
ATOM 758 C CA . PRO A 1 93 ? 4.658 -13.301 -0.065 1.00 90.38 93 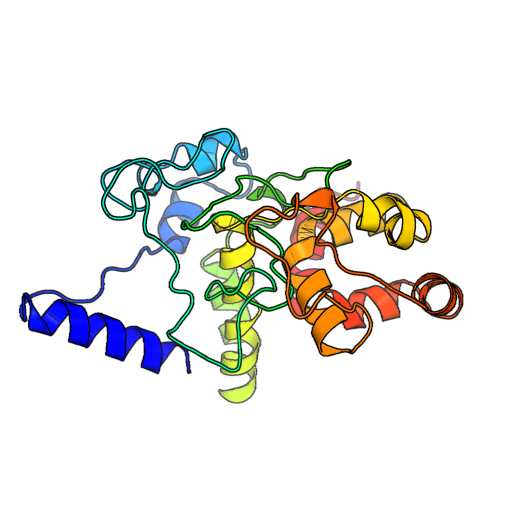PRO A CA 1
ATOM 759 C C . PRO A 1 93 ? 5.786 -12.380 -0.550 1.00 90.38 93 PRO A C 1
ATOM 761 O O . PRO A 1 93 ? 6.937 -12.558 -0.173 1.00 90.38 93 PRO A O 1
ATOM 764 N N . TRP A 1 94 ? 5.448 -11.354 -1.336 1.00 88.94 94 TRP A N 1
ATOM 765 C CA . TRP A 1 94 ? 6.387 -10.346 -1.839 1.00 88.94 94 TRP A CA 1
ATOM 766 C C . TRP A 1 94 ? 6.634 -9.169 -0.877 1.00 88.94 94 TRP A C 1
ATOM 768 O O . TRP A 1 94 ? 7.380 -8.246 -1.200 1.00 88.94 94 TRP A O 1
ATOM 778 N N . ASN A 1 95 ? 5.999 -9.152 0.300 1.00 90.62 95 ASN A N 1
ATOM 779 C CA . ASN A 1 95 ? 6.219 -8.138 1.330 1.00 90.62 95 ASN A CA 1
ATOM 780 C C . ASN A 1 95 ? 7.253 -8.648 2.341 1.00 90.62 95 ASN A C 1
ATOM 782 O O . ASN A 1 95 ? 6.921 -9.270 3.350 1.00 90.62 95 ASN A O 1
ATOM 786 N N . MET A 1 96 ? 8.519 -8.343 2.075 1.00 89.69 96 MET A N 1
ATOM 787 C CA . MET A 1 96 ? 9.659 -8.875 2.825 1.00 89.69 96 MET A CA 1
ATOM 788 C C . MET A 1 96 ? 9.893 -8.229 4.190 1.00 89.69 96 MET A C 1
ATOM 790 O O . MET A 1 96 ? 10.866 -8.570 4.844 1.00 89.69 96 MET A O 1
ATOM 794 N N . ASN A 1 97 ? 9.039 -7.314 4.641 1.00 90.19 97 ASN A N 1
ATOM 795 C CA . ASN A 1 97 ? 9.260 -6.590 5.888 1.00 90.19 97 ASN A CA 1
ATOM 796 C C . ASN A 1 97 ? 9.143 -7.525 7.113 1.00 90.19 97 ASN A C 1
ATOM 798 O O . ASN A 1 97 ? 8.103 -8.148 7.352 1.00 90.19 97 ASN A O 1
ATOM 802 N N . SER A 1 98 ? 10.236 -7.608 7.873 1.00 91.69 98 SER A N 1
ATOM 803 C CA . SER A 1 98 ? 10.420 -8.492 9.031 1.00 91.69 98 SER A CA 1
ATOM 804 C C . SER A 1 98 ? 9.774 -7.993 10.326 1.00 91.69 98 SER A C 1
ATOM 806 O O . SER A 1 98 ? 9.773 -8.705 11.334 1.00 91.69 98 SER A O 1
ATOM 808 N N . LEU A 1 99 ? 9.219 -6.780 10.335 1.00 92.19 99 L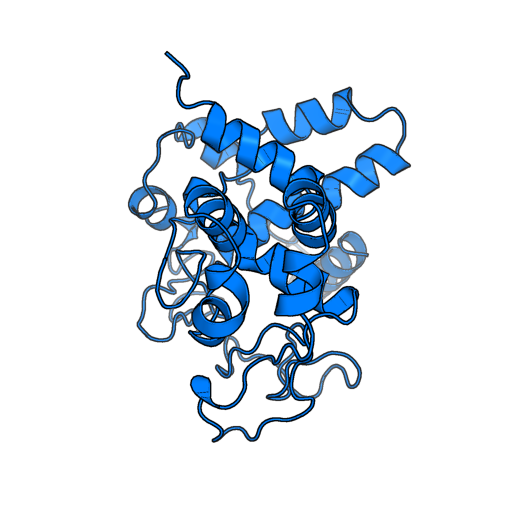EU A N 1
ATOM 809 C CA . LEU A 1 99 ? 8.649 -6.197 11.542 1.00 92.19 99 LEU A CA 1
ATOM 810 C C . LEU A 1 99 ? 7.319 -6.876 11.911 1.00 92.19 99 LEU A C 1
ATOM 812 O O . LEU A 1 99 ? 6.421 -6.992 11.069 1.00 92.19 99 LEU A O 1
ATOM 816 N N . PRO A 1 100 ? 7.124 -7.257 13.187 1.00 93.31 100 PRO A N 1
ATOM 817 C CA . PRO A 1 100 ? 5.927 -7.969 13.632 1.00 93.31 100 PRO A CA 1
ATOM 818 C C . PRO A 1 100 ? 4.690 -7.074 13.772 1.00 93.31 100 PRO A C 1
ATOM 820 O O . PRO A 1 100 ? 3.684 -7.534 14.300 1.00 93.31 100 PRO A O 1
ATOM 823 N N . TYR A 1 101 ? 4.743 -5.811 13.348 1.00 95.69 101 TYR A N 1
ATOM 824 C CA . TYR A 1 101 ? 3.687 -4.822 13.567 1.00 95.69 101 TYR A CA 1
ATOM 825 C C . TYR A 1 101 ? 3.166 -4.231 12.257 1.00 95.69 101 TYR A C 1
ATOM 827 O O . TYR A 1 101 ? 3.824 -4.316 11.218 1.00 95.69 101 TYR A O 1
ATOM 835 N N . VAL A 1 102 ? 1.993 -3.598 12.312 1.00 94.12 102 VAL A N 1
ATOM 836 C CA . VAL A 1 102 ? 1.494 -2.744 11.224 1.00 94.12 102 VAL A CA 1
ATOM 837 C C . VAL A 1 102 ? 2.469 -1.584 10.997 1.00 94.12 102 VAL A C 1
ATOM 839 O O . VAL A 1 102 ? 2.793 -0.838 11.925 1.00 94.12 102 VAL A O 1
ATOM 842 N N . THR A 1 103 ? 2.919 -1.428 9.752 1.00 93.62 103 THR A N 1
ATOM 843 C CA . THR A 1 103 ? 3.880 -0.395 9.341 1.00 93.62 103 THR A CA 1
ATOM 844 C C . THR A 1 103 ? 3.331 0.489 8.227 1.00 93.62 103 THR A C 1
ATOM 846 O O . THR A 1 103 ? 2.584 -0.005 7.383 1.00 93.62 103 THR A O 1
ATOM 849 N N . ARG A 1 104 ? 3.748 1.759 8.179 1.00 92.06 104 ARG A N 1
ATOM 850 C CA . ARG A 1 104 ? 3.434 2.710 7.102 1.00 92.06 104 ARG A CA 1
ATOM 851 C C . ARG A 1 104 ? 4.676 3.474 6.667 1.00 92.06 104 ARG A C 1
ATOM 853 O O . ARG A 1 104 ? 5.374 4.060 7.490 1.00 92.06 104 ARG A O 1
ATOM 860 N N . PHE A 1 105 ? 4.893 3.520 5.365 1.00 90.31 105 PHE A N 1
ATOM 8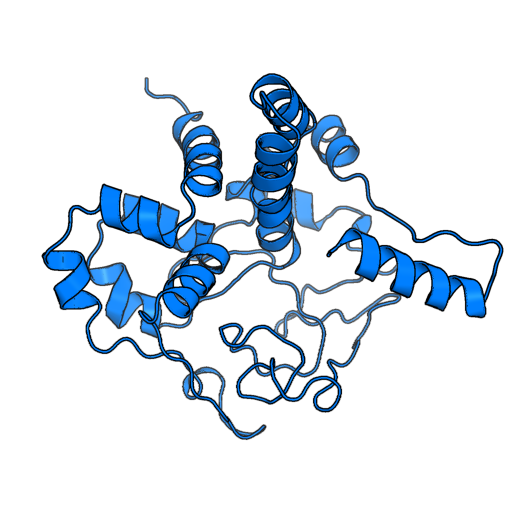61 C CA . PHE A 1 105 ? 5.951 4.288 4.736 1.00 90.31 105 PHE A CA 1
ATOM 862 C C . PHE A 1 105 ? 5.325 5.533 4.113 1.00 90.31 105 PHE A C 1
ATOM 864 O O . PHE A 1 105 ? 4.318 5.451 3.413 1.00 90.31 105 PHE A O 1
ATOM 871 N N . ASN A 1 106 ? 5.921 6.698 4.360 1.00 88.75 106 ASN A N 1
ATOM 872 C CA . ASN A 1 106 ? 5.504 7.951 3.731 1.00 88.75 106 ASN A CA 1
ATOM 873 C C . ASN A 1 106 ? 6.166 8.167 2.362 1.00 88.75 106 ASN A C 1
ATOM 875 O O . ASN A 1 106 ? 6.165 9.280 1.844 1.00 88.75 106 ASN A O 1
ATOM 879 N N . TYR A 1 107 ? 6.735 7.120 1.776 1.00 89.81 107 TYR A N 1
ATOM 880 C CA . TYR A 1 107 ? 7.370 7.137 0.468 1.00 89.81 107 TYR A CA 1
ATOM 881 C C . TYR A 1 107 ? 7.128 5.815 -0.259 1.00 89.81 107 TYR A C 1
ATOM 883 O O . TYR A 1 107 ? 6.734 4.805 0.331 1.00 89.81 107 TYR A O 1
ATOM 891 N N . THR A 1 108 ? 7.366 5.846 -1.559 1.00 88.56 108 THR A N 1
ATOM 892 C CA . THR A 1 108 ? 7.450 4.673 -2.425 1.00 88.56 108 THR A CA 1
ATOM 893 C C . THR A 1 108 ? 8.786 4.711 -3.158 1.00 88.56 108 THR A C 1
ATOM 895 O O . THR A 1 108 ? 9.309 5.798 -3.401 1.00 88.56 108 THR A O 1
ATOM 898 N N . GLY A 1 109 ? 9.367 3.568 -3.502 1.00 87.31 109 GLY A N 1
ATOM 899 C CA . GLY A 1 109 ? 10.618 3.548 -4.249 1.00 87.31 109 GLY A CA 1
ATOM 900 C C . GLY A 1 109 ? 11.537 2.422 -3.844 1.00 87.31 109 GLY A C 1
ATOM 901 O O . GLY A 1 109 ? 11.106 1.301 -3.568 1.00 87.31 109 GLY A O 1
ATOM 902 N N . SER A 1 110 ? 12.821 2.735 -3.852 1.00 80.38 110 SER A N 1
ATOM 903 C CA . SER A 1 110 ? 13.900 1.810 -3.575 1.00 80.38 110 SER A CA 1
ATOM 904 C C . SER A 1 110 ? 14.935 2.447 -2.647 1.00 80.38 110 SER A C 1
ATOM 906 O O . SER A 1 110 ? 14.971 3.666 -2.487 1.00 80.38 110 SER A O 1
ATOM 908 N N . ALA A 1 111 ? 15.819 1.636 -2.070 1.00 76.62 111 ALA A N 1
ATOM 909 C CA . ALA A 1 111 ? 16.858 2.087 -1.146 1.00 76.62 111 ALA A CA 1
ATOM 910 C C . ALA A 1 111 ? 17.724 3.243 -1.696 1.00 76.62 111 ALA A C 1
ATOM 912 O O . ALA A 1 111 ? 18.273 4.022 -0.918 1.00 76.62 111 ALA A O 1
ATOM 913 N N . ALA A 1 112 ? 17.858 3.367 -3.021 1.00 78.50 112 ALA A N 1
ATOM 914 C CA . ALA A 1 112 ? 18.572 4.453 -3.687 1.00 78.50 112 ALA A CA 1
ATOM 915 C C . ALA A 1 112 ? 17.692 5.639 -4.120 1.00 78.50 112 ALA A C 1
ATOM 917 O O . ALA A 1 112 ? 18.206 6.755 -4.229 1.00 78.50 112 ALA A O 1
ATOM 918 N N . LYS A 1 113 ? 16.403 5.426 -4.419 1.00 82.44 113 LYS A N 1
ATOM 919 C CA . LYS A 1 113 ? 15.502 6.457 -4.961 1.00 82.44 113 LYS A CA 1
ATOM 920 C C . LYS A 1 113 ? 14.120 6.357 -4.309 1.00 82.44 113 LYS A C 1
ATOM 922 O O . LYS A 1 113 ? 13.326 5.484 -4.652 1.00 82.44 113 LYS A O 1
ATOM 927 N N . ASN A 1 114 ? 13.821 7.308 -3.424 1.00 86.88 114 ASN A N 1
ATOM 928 C CA . ASN A 1 114 ? 12.524 7.440 -2.762 1.00 86.88 114 ASN A CA 1
ATOM 929 C C . ASN A 1 114 ? 11.711 8.582 -3.373 1.00 86.88 114 ASN A C 1
ATOM 931 O O . ASN A 1 114 ? 12.216 9.688 -3.561 1.00 86.88 114 ASN A O 1
ATOM 935 N N . PHE A 1 115 ? 10.434 8.314 -3.610 1.00 86.00 115 PHE A N 1
ATOM 936 C CA . PHE A 1 115 ? 9.449 9.244 -4.142 1.00 86.00 115 PHE A CA 1
ATOM 937 C C . PHE A 1 115 ? 8.366 9.503 -3.109 1.00 86.00 115 PHE A C 1
ATOM 939 O O . PHE A 1 115 ? 8.005 8.628 -2.314 1.00 86.00 115 PHE A O 1
ATOM 946 N N . ALA A 1 116 ? 7.835 10.721 -3.119 1.00 85.62 116 ALA A N 1
ATOM 947 C CA . ALA A 1 116 ? 6.731 11.059 -2.248 1.00 85.62 116 ALA A CA 1
ATOM 948 C C . ALA A 1 116 ? 5.510 10.218 -2.626 1.00 85.62 116 ALA A C 1
ATOM 950 O O . ALA A 1 116 ? 5.203 10.042 -3.804 1.00 85.62 116 ALA A O 1
ATOM 951 N N . VAL A 1 117 ? 4.753 9.747 -1.635 1.00 81.06 117 VAL A N 1
ATOM 952 C CA . VAL A 1 117 ? 3.493 9.051 -1.932 1.00 81.06 117 VAL A CA 1
ATOM 953 C C . VAL A 1 117 ? 2.474 9.964 -2.624 1.00 81.06 117 VAL A C 1
ATOM 955 O O . VAL A 1 117 ? 1.590 9.478 -3.320 1.00 81.06 117 VAL A O 1
ATOM 958 N N . THR A 1 118 ? 2.622 11.286 -2.506 1.00 78.94 118 THR A N 1
ATOM 959 C CA . THR A 1 118 ? 1.835 12.265 -3.270 1.00 78.94 118 THR A CA 1
ATOM 960 C C . THR A 1 118 ? 2.083 12.197 -4.775 1.00 78.94 118 THR A C 1
ATOM 962 O O . THR A 1 118 ? 1.181 12.537 -5.532 1.00 78.94 118 THR A O 1
ATOM 965 N N . ASP A 1 119 ? 3.237 11.692 -5.221 1.00 78.75 119 ASP A N 1
ATOM 966 C CA . ASP A 1 119 ? 3.556 11.544 -6.648 1.00 78.75 119 ASP A CA 1
ATOM 967 C C . ASP A 1 119 ? 2.745 10.419 -7.308 1.00 78.75 119 ASP A C 1
ATOM 969 O O . ASP A 1 119 ? 2.581 10.401 -8.525 1.00 78.75 119 ASP A O 1
ATOM 973 N N . MET A 1 120 ? 2.219 9.488 -6.504 1.00 76.25 120 MET A N 1
ATOM 974 C CA . MET A 1 120 ? 1.231 8.504 -6.954 1.00 76.25 120 MET A CA 1
ATOM 975 C C . MET A 1 120 ? -0.150 9.143 -7.132 1.00 76.25 120 MET A C 1
ATOM 977 O O . MET A 1 120 ? -0.944 8.640 -7.917 1.00 76.25 120 MET A O 1
ATOM 981 N N . GLY A 1 121 ? -0.424 10.237 -6.413 1.00 77.31 121 GLY A N 1
ATOM 982 C CA . GLY A 1 121 ? -1.682 10.978 -6.397 1.00 77.31 121 GLY A CA 1
ATOM 983 C C . GLY A 1 121 ? -2.826 10.223 -5.716 1.00 77.31 121 GLY A C 1
ATOM 984 O O . GLY A 1 121 ? -3.331 9.260 -6.277 1.00 77.31 121 GLY A O 1
ATOM 985 N N . MET A 1 122 ? -3.308 10.653 -4.544 1.00 82.75 122 MET A N 1
ATOM 986 C CA . MET A 1 122 ? -4.548 10.094 -3.981 1.00 82.75 122 MET A CA 1
ATOM 987 C C . MET A 1 122 ? -5.709 10.186 -4.981 1.00 82.75 122 MET A C 1
ATOM 989 O O . MET A 1 122 ? -5.896 11.248 -5.582 1.00 82.75 122 MET A O 1
ATOM 993 N N . PRO A 1 123 ? -6.526 9.128 -5.121 1.00 84.81 123 PRO A N 1
ATOM 994 C CA . PRO A 1 123 ? -7.707 9.193 -5.962 1.00 84.81 123 PRO A CA 1
ATOM 995 C C . PRO A 1 123 ? -8.687 10.282 -5.529 1.00 84.81 123 PRO A C 1
ATOM 997 O O . PRO A 1 123 ? -8.975 10.465 -4.343 1.00 84.81 123 PRO A O 1
ATOM 1000 N N . THR A 1 124 ? -9.228 10.966 -6.522 1.00 85.56 124 THR A N 1
ATOM 1001 C CA . THR A 1 124 ? -10.192 12.058 -6.420 1.00 85.56 124 THR A CA 1
ATOM 1002 C C . THR A 1 124 ? -11.599 11.573 -6.766 1.00 85.56 124 THR A C 1
ATOM 1004 O O . THR A 1 124 ? -11.775 10.503 -7.347 1.00 85.56 124 THR A O 1
ATOM 1007 N N . CYS A 1 125 ? -12.617 12.397 -6.503 1.00 87.94 125 CYS A N 1
ATOM 1008 C CA . CYS A 1 125 ? -13.973 12.136 -6.998 1.00 87.94 125 CYS A CA 1
ATOM 1009 C C . CYS A 1 125 ? -14.021 11.977 -8.528 1.00 87.94 125 CYS A C 1
ATOM 1011 O O . CYS A 1 125 ? -14.859 11.237 -9.036 1.00 87.94 125 CYS A O 1
ATOM 1013 N N . MET A 1 126 ? -13.128 12.658 -9.258 1.00 86.50 126 MET A N 1
ATOM 1014 C CA . MET A 1 126 ? -13.081 12.590 -10.717 1.00 86.50 126 MET A CA 1
ATOM 1015 C C . MET A 1 126 ? -12.577 11.230 -11.211 1.00 86.50 126 MET A C 1
ATOM 1017 O O . MET A 1 126 ? -13.089 10.738 -12.207 1.00 86.50 126 MET A O 1
ATOM 1021 N N . ASP A 1 127 ? -11.644 10.583 -10.501 1.00 86.69 127 ASP A N 1
ATOM 1022 C CA . ASP A 1 127 ? -11.191 9.228 -10.854 1.00 86.69 127 ASP A CA 1
ATOM 1023 C C . ASP A 1 127 ? -12.359 8.227 -10.784 1.00 86.69 127 ASP A C 1
ATOM 1025 O O . ASP A 1 127 ? -12.535 7.404 -11.679 1.00 86.69 127 ASP A O 1
ATOM 1029 N N . PHE A 1 128 ? -13.207 8.333 -9.752 1.00 90.75 128 PHE A N 1
ATOM 1030 C CA . PHE A 1 128 ? -14.413 7.506 -9.640 1.00 90.75 128 PHE A CA 1
ATOM 1031 C C . PHE A 1 128 ? -15.463 7.860 -10.697 1.00 90.75 128 PHE A C 1
ATOM 1033 O O . PHE A 1 128 ? -16.086 6.957 -11.247 1.00 90.75 128 PHE A O 1
ATOM 1040 N N . TRP A 1 129 ? -15.665 9.152 -10.978 1.00 90.75 129 TRP A N 1
ATOM 1041 C CA . TRP A 1 129 ? -16.606 9.603 -12.005 1.00 90.75 129 TRP A CA 1
ATOM 1042 C C . TRP A 1 129 ? -16.219 9.078 -13.389 1.00 90.75 129 TRP A C 1
ATOM 1044 O O . TRP A 1 129 ? -17.041 8.456 -14.052 1.00 90.75 129 TRP A O 1
ATOM 1054 N N . ASN A 1 130 ? -14.958 9.256 -13.786 1.00 90.44 130 ASN A N 1
ATOM 1055 C CA . ASN A 1 130 ? -14.452 8.767 -15.066 1.00 90.44 130 ASN A CA 1
ATOM 1056 C C . ASN A 1 130 ? -14.577 7.247 -15.162 1.00 90.44 130 ASN A C 1
ATOM 1058 O O . ASN A 1 130 ? -15.065 6.751 -16.165 1.00 90.44 130 ASN A O 1
ATOM 1062 N N . LEU A 1 131 ? -14.243 6.505 -14.099 1.00 91.12 131 LEU A N 1
ATOM 1063 C CA . LEU A 1 131 ? -14.426 5.054 -14.096 1.00 91.12 131 LEU A CA 1
ATOM 1064 C C . LEU A 1 131 ? -15.892 4.652 -14.323 1.00 91.12 131 LEU A C 1
ATOM 1066 O O . LEU A 1 131 ? -16.143 3.660 -14.999 1.00 91.12 131 LEU A O 1
ATOM 1070 N N . ILE A 1 132 ? -16.855 5.382 -13.754 1.00 93.50 132 ILE A N 1
ATOM 1071 C CA . ILE A 1 132 ? -18.284 5.117 -13.974 1.00 93.50 132 ILE A CA 1
ATOM 1072 C C . ILE A 1 132 ? -18.667 5.399 -15.431 1.00 93.50 132 ILE A C 1
ATOM 1074 O O . ILE A 1 132 ? -19.335 4.566 -16.035 1.00 93.50 132 ILE A O 1
ATOM 1078 N N . GLU A 1 133 ? -18.245 6.538 -15.983 1.00 94.81 133 GLU A N 1
ATOM 1079 C CA . GLU A 1 133 ? -18.567 6.945 -17.360 1.00 94.81 133 GLU A CA 1
ATOM 1080 C C . GLU A 1 133 ? -17.893 6.056 -18.419 1.00 94.81 133 GLU A C 1
ATOM 1082 O O . GLU A 1 133 ? -18.503 5.759 -19.442 1.00 94.81 133 GLU A O 1
ATOM 1087 N N . ASP A 1 134 ? -16.664 5.602 -18.163 1.00 91.81 134 ASP A N 1
ATOM 1088 C CA . ASP A 1 134 ? -15.869 4.778 -19.082 1.00 91.81 134 ASP A CA 1
ATOM 1089 C C . ASP A 1 134 ? -16.225 3.278 -19.003 1.00 91.81 134 ASP A C 1
ATOM 1091 O O . ASP A 1 134 ? -15.707 2.470 -19.777 1.00 91.81 134 ASP A O 1
ATOM 1095 N N . SER A 1 135 ? -17.082 2.875 -18.057 1.00 94.69 135 SER A N 1
ATOM 1096 C CA . SER A 1 135 ? -17.477 1.477 -17.868 1.00 94.69 135 SER A CA 1
ATOM 1097 C C . SER A 1 135 ? -18.816 1.164 -18.532 1.00 94.69 135 SER A C 1
ATOM 1099 O O . SER A 1 135 ? -19.874 1.560 -18.049 1.00 94.69 135 SER A O 1
ATOM 1101 N N . ASP A 1 136 ? -18.793 0.320 -19.563 1.00 95.94 136 ASP A N 1
ATOM 1102 C CA . ASP A 1 136 ? -20.005 -0.133 -20.263 1.00 95.94 136 ASP A CA 1
ATOM 1103 C C . ASP A 1 136 ? -20.751 -1.265 -19.534 1.00 95.94 136 ASP A C 1
ATOM 1105 O O . ASP A 1 136 ? -21.871 -1.647 -19.896 1.00 95.94 136 ASP A O 1
ATOM 1109 N N . SER A 1 137 ? -20.138 -1.849 -18.503 1.00 96.00 137 SER A N 1
ATOM 1110 C CA . SER A 1 137 ? -20.716 -2.958 -17.756 1.00 96.00 137 SER A CA 1
ATOM 1111 C C . SER A 1 137 ? -20.297 -2.968 -16.288 1.00 96.00 137 SER A C 1
ATOM 1113 O O . SER A 1 137 ? -19.282 -2.400 -15.887 1.00 96.00 137 SER A O 1
ATOM 1115 N N . TRP A 1 138 ? -21.054 -3.706 -15.467 1.00 92.81 138 TRP A N 1
ATOM 1116 C CA . TRP A 1 138 ? -20.645 -3.991 -14.088 1.00 92.81 138 TRP A CA 1
ATOM 1117 C C . TRP A 1 138 ? -19.300 -4.723 -14.0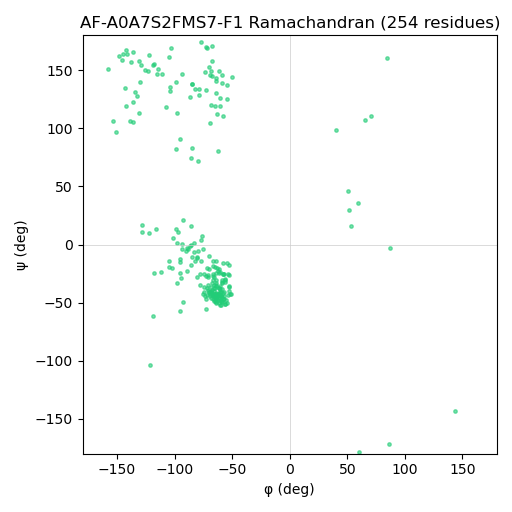20 1.00 92.81 138 TRP A C 1
ATOM 1119 O O . TRP A 1 138 ? -18.568 -4.567 -13.044 1.00 92.81 138 TRP A O 1
ATOM 1129 N N . PHE A 1 139 ? -18.979 -5.536 -15.031 1.00 92.31 139 PHE A N 1
ATOM 1130 C CA . PHE A 1 139 ? -17.695 -6.219 -15.082 1.00 92.31 139 PHE A CA 1
ATOM 1131 C C . PHE A 1 139 ? -16.557 -5.210 -15.237 1.00 92.31 139 PHE A C 1
ATOM 1133 O O . PHE A 1 139 ? -15.628 -5.249 -14.437 1.00 92.31 139 PHE A O 1
ATOM 1140 N N . ASP A 1 140 ? -16.669 -4.278 -16.184 1.00 90.88 140 ASP A N 1
ATOM 1141 C CA . ASP A 1 140 ? -15.636 -3.268 -16.440 1.00 90.88 140 ASP A CA 1
ATOM 1142 C C . ASP A 1 140 ? -15.467 -2.343 -15.234 1.00 90.88 140 ASP A C 1
ATOM 1144 O O . ASP A 1 140 ? -14.353 -2.177 -14.734 1.00 90.88 140 ASP A O 1
ATOM 1148 N N . PHE A 1 141 ? -16.582 -1.870 -14.670 1.00 92.25 141 PHE A N 1
ATOM 1149 C CA . PHE A 1 141 ? -16.575 -1.055 -13.457 1.00 92.25 141 PHE A CA 1
ATOM 1150 C C . PHE A 1 141 ? -15.963 -1.806 -12.273 1.00 92.25 141 PHE A C 1
ATOM 1152 O O . PHE A 1 141 ? -15.052 -1.318 -11.605 1.00 92.25 141 PHE A O 1
ATOM 1159 N N . GLY A 1 142 ? -16.452 -3.018 -11.998 1.00 90.75 142 GLY A N 1
ATOM 1160 C CA . GLY A 1 142 ? -16.015 -3.822 -10.862 1.00 90.75 142 GLY A CA 1
ATOM 1161 C C . GLY A 1 142 ? -14.566 -4.289 -10.986 1.00 90.75 142 GLY A C 1
ATOM 1162 O O . GLY A 1 142 ? -13.892 -4.450 -9.964 1.00 90.75 142 GLY A O 1
ATOM 1163 N N . TRP A 1 143 ? -14.080 -4.505 -12.209 1.00 87.94 143 TRP A N 1
ATOM 1164 C CA . TRP A 1 143 ? -12.682 -4.806 -12.488 1.00 87.94 143 TRP A CA 1
ATOM 1165 C C . TRP A 1 143 ? -11.819 -3.560 -12.300 1.00 87.94 143 TRP A C 1
ATOM 1167 O O . TRP A 1 143 ? -10.915 -3.584 -11.467 1.00 87.94 143 TRP A O 1
ATOM 1177 N N . GLY A 1 144 ? -12.143 -2.458 -12.983 1.00 88.31 144 GLY A N 1
ATOM 1178 C CA . GLY A 1 144 ? -11.407 -1.196 -12.902 1.00 88.31 144 GLY A CA 1
ATOM 1179 C C . GLY A 1 144 ? -11.288 -0.683 -11.468 1.00 88.31 144 GLY A C 1
ATOM 1180 O O . GLY A 1 144 ? -10.175 -0.458 -10.995 1.00 88.31 144 GLY A O 1
ATOM 1181 N N . LEU A 1 145 ? -12.402 -0.665 -10.724 1.00 89.75 145 LEU A N 1
ATOM 1182 C CA . LEU A 1 145 ? -12.480 -0.163 -9.349 1.00 89.75 145 LEU A CA 1
ATOM 1183 C C . LEU A 1 145 ? -11.438 -0.786 -8.415 1.00 89.75 145 LEU A C 1
ATOM 1185 O O . LEU A 1 145 ? -10.938 -0.10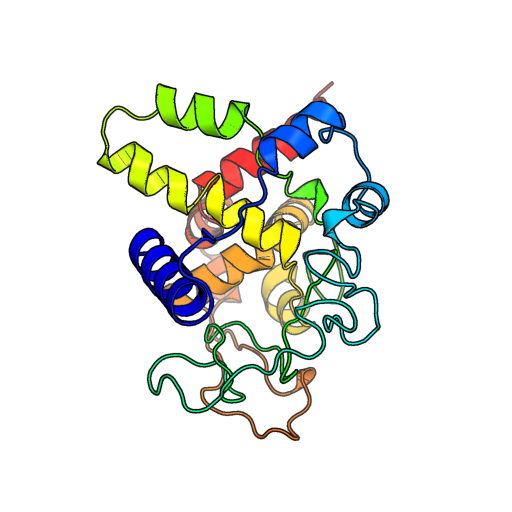3 -7.526 1.00 89.75 145 LEU A O 1
ATOM 1189 N N . GLN A 1 146 ? -11.119 -2.073 -8.588 1.00 85.06 146 GLN A N 1
ATOM 1190 C CA . GLN A 1 146 ? -10.178 -2.799 -7.726 1.00 85.06 146 GLN A CA 1
ATOM 1191 C C . GLN A 1 146 ? -8.719 -2.390 -7.943 1.00 85.06 146 GLN A C 1
ATOM 1193 O O . GLN A 1 146 ? -7.908 -2.513 -7.021 1.00 85.06 146 GLN A O 1
ATOM 1198 N N . TYR A 1 147 ? -8.387 -1.921 -9.143 1.00 82.00 147 TYR A N 1
ATOM 1199 C CA . TYR A 1 147 ? -7.041 -1.510 -9.516 1.00 82.00 147 TYR A CA 1
ATOM 1200 C C . TYR A 1 147 ? -6.876 -0.012 -9.337 1.00 82.00 147 TYR A C 1
ATOM 1202 O O . TYR A 1 147 ? -6.064 0.436 -8.536 1.00 82.00 147 TYR A O 1
ATOM 1210 N N . ASP A 1 148 ? -7.711 0.769 -9.996 1.00 84.00 148 ASP A N 1
ATOM 1211 C CA . ASP A 1 148 ? -7.692 2.209 -9.876 1.00 84.00 148 ASP A CA 1
ATOM 1212 C C . ASP A 1 148 ? -9.137 2.702 -9.912 1.00 84.00 148 ASP A C 1
ATOM 1214 O O . ASP A 1 148 ? -9.852 2.403 -10.867 1.00 84.00 148 ASP A O 1
ATOM 1218 N N . PRO A 1 149 ? -9.624 3.372 -8.858 1.00 87.12 149 PRO A N 1
ATOM 1219 C CA . PRO A 1 149 ? -8.863 4.098 -7.832 1.00 87.12 149 PRO A CA 1
ATOM 1220 C C . PRO A 1 149 ? -8.335 3.288 -6.627 1.00 87.12 149 PRO A C 1
ATOM 1222 O O . PRO A 1 149 ? -7.455 3.760 -5.907 1.00 87.12 149 PRO A O 1
ATOM 1225 N N . HIS A 1 150 ? -8.847 2.084 -6.348 1.00 88.81 150 HIS A N 1
ATOM 1226 C CA . HIS A 1 150 ? -8.611 1.425 -5.052 1.00 88.81 150 HIS A CA 1
ATOM 1227 C C . HIS A 1 150 ? -7.144 1.059 -4.766 1.00 88.81 150 HIS A C 1
ATOM 1229 O O . HIS A 1 150 ? -6.649 1.353 -3.676 1.00 88.81 150 HIS A O 1
ATOM 1235 N N . ALA A 1 151 ? -6.429 0.407 -5.694 1.00 83.12 151 ALA A N 1
ATOM 1236 C CA . ALA A 1 151 ? -5.066 -0.068 -5.420 1.00 83.12 151 ALA A CA 1
ATOM 1237 C C . ALA A 1 151 ? -4.084 1.089 -5.205 1.00 83.12 151 ALA A C 1
ATOM 1239 O O . ALA A 1 151 ? -3.122 0.945 -4.450 1.00 83.12 151 ALA A O 1
ATOM 1240 N N . ARG A 1 152 ? -4.357 2.248 -5.813 1.00 84.00 152 ARG A N 1
ATOM 1241 C CA . ARG A 1 152 ? -3.558 3.462 -5.648 1.00 84.00 152 ARG A CA 1
ATOM 1242 C C . ARG A 1 152 ? -3.539 3.943 -4.198 1.00 84.00 152 ARG A C 1
ATOM 1244 O O . ARG A 1 152 ? -2.483 4.333 -3.708 1.00 84.00 152 ARG A O 1
ATOM 1251 N N . VAL A 1 153 ? -4.665 3.822 -3.485 1.00 87.06 153 VAL A N 1
ATOM 1252 C CA . VAL A 1 153 ? -4.747 4.159 -2.056 1.00 87.06 153 VAL A CA 1
ATOM 1253 C C . VAL A 1 153 ? -3.715 3.360 -1.271 1.00 87.06 153 VAL A C 1
ATOM 1255 O O . VAL A 1 153 ? -2.913 3.974 -0.581 1.00 87.06 153 VAL A O 1
ATOM 1258 N N . HIS A 1 154 ? -3.650 2.030 -1.432 1.00 87.31 154 HIS A N 1
ATOM 1259 C CA . HIS A 1 154 ? -2.679 1.176 -0.720 1.00 87.31 154 HIS A CA 1
ATOM 1260 C C . HIS A 1 154 ? -1.240 1.675 -0.860 1.00 87.31 154 HIS A C 1
ATOM 1262 O O . HIS A 1 154 ? -0.516 1.725 0.133 1.00 87.31 154 HIS A O 1
ATOM 1268 N N . SER A 1 155 ? -0.852 2.099 -2.064 1.00 83.75 155 SER A N 1
ATOM 1269 C CA . SER A 1 155 ? 0.471 2.673 -2.316 1.00 83.75 155 SER A CA 1
ATOM 1270 C C . SER A 1 155 ? 0.682 3.995 -1.583 1.00 83.75 155 SER A C 1
ATOM 1272 O O . SER A 1 155 ? 1.773 4.235 -1.076 1.00 83.75 155 SER A O 1
ATOM 1274 N N . VAL A 1 156 ? -0.347 4.841 -1.487 1.00 84.81 156 VAL A N 1
ATOM 1275 C CA . VAL A 1 156 ? -0.228 6.139 -0.818 1.00 84.81 156 VAL A CA 1
ATOM 1276 C C . VAL A 1 156 ? -0.169 6.014 0.705 1.00 84.81 156 VAL A C 1
ATOM 1278 O O . VAL A 1 156 ? 0.648 6.664 1.350 1.00 84.81 156 VAL A O 1
ATOM 1281 N N . ILE A 1 157 ? -1.032 5.185 1.295 1.00 88.12 157 ILE A N 1
ATOM 1282 C CA . ILE A 1 157 ? -1.155 5.079 2.759 1.00 88.12 157 ILE A CA 1
ATOM 1283 C C . ILE A 1 157 ? -0.219 4.045 3.391 1.00 88.12 157 ILE A C 1
ATOM 1285 O O . ILE A 1 157 ? 0.027 4.099 4.601 1.00 88.12 157 ILE A O 1
ATOM 1289 N N . GLY A 1 158 ? 0.231 3.066 2.607 1.00 89.06 158 GLY A N 1
ATOM 1290 C CA . GLY A 1 158 ? 1.158 2.024 3.037 1.00 89.06 158 GLY A CA 1
ATOM 1291 C C . GLY A 1 158 ? 2.604 2.321 2.655 1.00 89.06 158 GLY A C 1
ATOM 1292 O O . GLY A 1 158 ? 3.502 1.968 3.420 1.00 89.06 158 GLY A O 1
ATOM 1293 N N . GLY A 1 159 ? 2.811 2.979 1.509 1.00 89.62 159 GLY A N 1
ATOM 1294 C CA . GLY A 1 159 ? 4.117 3.166 0.886 1.00 89.62 159 GLY A CA 1
ATOM 1295 C C . GLY A 1 159 ? 4.802 1.844 0.526 1.00 89.62 159 GLY A C 1
ATOM 1296 O O . GLY A 1 159 ? 4.250 0.753 0.702 1.00 89.62 159 GLY A O 1
ATOM 1297 N N . SER A 1 160 ? 6.010 1.930 -0.024 1.00 88.38 160 SER A N 1
ATOM 1298 C CA . SER A 1 160 ? 6.821 0.746 -0.316 1.00 88.38 160 SER A CA 1
ATOM 1299 C C . SER A 1 160 ? 8.303 1.078 -0.431 1.00 88.38 160 SER A C 1
ATOM 1301 O O . SER A 1 160 ? 8.671 2.172 -0.839 1.00 88.38 160 SER A O 1
ATOM 1303 N N . GLU A 1 161 ? 9.156 0.117 -0.101 1.00 86.25 161 GLU A N 1
ATOM 1304 C CA . GLU A 1 161 ? 10.594 0.225 -0.321 1.00 86.25 161 GLU A CA 1
ATOM 1305 C C . GLU A 1 161 ? 11.106 -1.091 -0.901 1.00 86.25 161 GLU A C 1
ATOM 1307 O O . GLU A 1 161 ? 10.937 -2.158 -0.304 1.00 86.25 161 GLU A O 1
ATOM 1312 N N . ALA A 1 162 ? 11.738 -1.016 -2.067 1.00 81.31 162 ALA A N 1
ATOM 1313 C CA . ALA A 1 162 ? 12.583 -2.081 -2.576 1.00 81.31 162 ALA A CA 1
ATOM 1314 C C . ALA A 1 162 ? 14.002 -1.947 -2.009 1.00 81.31 162 ALA A C 1
ATOM 1316 O O . ALA A 1 162 ? 14.569 -0.860 -1.951 1.00 81.31 162 ALA A O 1
ATOM 1317 N N . GLY A 1 163 ? 14.608 -3.064 -1.611 1.00 77.56 163 GLY A N 1
ATOM 1318 C CA . GLY A 1 163 ? 16.019 -3.074 -1.228 1.00 77.56 163 GLY A CA 1
ATOM 1319 C C . GLY A 1 163 ? 16.946 -2.927 -2.438 1.00 77.56 163 GLY A C 1
ATOM 1320 O O . GLY A 1 163 ? 16.521 -3.129 -3.572 1.00 77.56 163 GLY A O 1
ATOM 1321 N N . THR A 1 164 ? 18.239 -2.725 -2.170 1.00 78.62 164 THR A N 1
ATOM 1322 C CA . THR A 1 164 ? 19.319 -2.507 -3.163 1.00 78.62 164 THR A CA 1
ATOM 1323 C C . THR A 1 164 ? 19.426 -3.561 -4.275 1.00 78.62 164 THR A C 1
ATOM 1325 O O . THR A 1 164 ? 20.071 -3.338 -5.300 1.00 78.62 164 THR A O 1
ATOM 1328 N N . SER A 1 165 ? 18.824 -4.740 -4.081 1.00 76.12 165 SER A N 1
ATOM 1329 C CA . SER A 1 165 ? 18.722 -5.781 -5.108 1.00 76.12 165 SER A CA 1
ATOM 1330 C C . SER A 1 165 ? 17.961 -5.293 -6.344 1.00 76.12 165 SER A C 1
ATOM 1332 O O . SER A 1 165 ? 18.335 -5.649 -7.461 1.00 76.12 165 SER A O 1
ATOM 1334 N N . PHE A 1 166 ? 16.937 -4.451 -6.166 1.00 79.94 166 PHE A N 1
ATOM 1335 C CA . PHE A 1 166 ? 16.193 -3.878 -7.284 1.00 79.94 166 PHE A CA 1
ATOM 1336 C C . PHE A 1 166 ? 17.113 -3.031 -8.168 1.00 79.94 166 PHE A C 1
ATOM 1338 O O . PHE A 1 166 ? 17.175 -3.224 -9.377 1.00 79.94 166 PHE A O 1
ATOM 1345 N N . GLU A 1 167 ? 17.913 -2.157 -7.579 1.00 79.12 167 GLU A N 1
ATOM 1346 C CA . GLU A 1 167 ? 18.825 -1.285 -8.309 1.00 79.12 167 GLU A CA 1
ATOM 1347 C C . GLU A 1 167 ? 19.901 -2.086 -9.035 1.00 79.12 167 GLU A C 1
ATOM 1349 O O . GLU A 1 167 ? 20.151 -1.890 -10.226 1.00 79.12 167 GLU A O 1
ATOM 1354 N N . ASN A 1 168 ? 20.501 -3.037 -8.320 1.00 78.19 168 ASN A N 1
ATOM 1355 C CA . ASN A 1 168 ? 21.631 -3.815 -8.812 1.00 78.19 168 ASN A CA 1
ATOM 1356 C C . ASN A 1 168 ? 21.255 -4.816 -9.909 1.00 78.19 168 ASN A C 1
ATOM 1358 O O . ASN A 1 168 ? 22.119 -5.192 -10.707 1.00 78.19 168 ASN A O 1
ATOM 1362 N N . ASN A 1 169 ? 20.002 -5.273 -9.950 1.00 76.06 169 ASN A N 1
ATOM 1363 C CA . ASN A 1 169 ? 19.582 -6.356 -10.843 1.00 76.06 169 ASN A CA 1
ATOM 1364 C C . ASN A 1 169 ? 18.528 -5.937 -11.863 1.00 76.06 169 ASN A C 1
ATOM 1366 O O . ASN A 1 169 ? 18.450 -6.556 -12.918 1.00 76.06 169 ASN A O 1
ATOM 1370 N N . VAL A 1 170 ? 17.754 -4.894 -11.575 1.00 77.56 170 VAL A N 1
ATOM 1371 C CA . VAL A 1 170 ? 16.597 -4.497 -12.379 1.00 77.56 170 VAL A CA 1
ATOM 1372 C C . VAL A 1 170 ? 16.774 -3.094 -12.934 1.00 77.56 170 VAL A C 1
ATOM 1374 O O . VAL A 1 170 ? 16.835 -2.930 -14.150 1.00 77.56 170 VAL A O 1
ATOM 1377 N N . ALA A 1 171 ? 16.903 -2.093 -12.060 1.00 79.75 171 ALA A N 1
ATOM 1378 C CA . ALA A 1 171 ? 16.869 -0.686 -12.461 1.00 79.75 171 ALA A CA 1
ATOM 1379 C C . ALA A 1 171 ? 17.964 -0.333 -13.480 1.00 79.75 171 ALA A C 1
ATOM 1381 O O . ALA A 1 171 ? 17.752 0.458 -14.394 1.00 79.75 171 ALA A O 1
ATOM 1382 N N . LYS A 1 172 ? 19.132 -0.980 -13.381 1.00 81.06 172 LYS A N 1
ATOM 1383 C CA . LYS A 1 172 ? 20.258 -0.794 -14.312 1.00 81.06 172 LYS A CA 1
ATOM 1384 C C . LYS A 1 172 ? 19.941 -1.080 -15.789 1.00 81.06 172 LYS A C 1
ATOM 1386 O O . LYS A 1 172 ? 20.753 -0.743 -16.644 1.00 81.06 172 LYS A O 1
ATOM 1391 N N . HIS A 1 173 ? 18.832 -1.760 -16.082 1.00 80.38 173 HIS A N 1
ATOM 1392 C CA . HIS A 1 173 ? 18.421 -2.100 -17.445 1.00 80.38 173 HIS A CA 1
ATOM 1393 C C . HIS A 1 173 ? 17.461 -1.078 -18.069 1.00 80.38 173 HIS A C 1
ATOM 1395 O O . HIS A 1 173 ? 17.124 -1.214 -19.242 1.00 80.38 173 HIS A O 1
ATOM 1401 N N . PHE A 1 174 ? 17.042 -0.064 -17.312 1.00 78.62 174 PHE A N 1
ATOM 1402 C CA . PHE A 1 174 ? 16.128 0.979 -17.764 1.00 78.62 174 PHE A CA 1
ATOM 1403 C C . PHE A 1 174 ? 16.796 2.357 -17.715 1.00 78.62 174 PHE A C 1
ATOM 1405 O O . PHE A 1 174 ? 17.731 2.578 -16.941 1.00 78.62 174 PHE A O 1
ATOM 1412 N N . ASP A 1 175 ? 16.307 3.289 -18.533 1.00 81.62 175 ASP A N 1
ATOM 1413 C CA . ASP A 1 175 ? 16.664 4.703 -18.409 1.00 81.62 175 ASP A CA 1
ATOM 1414 C C . ASP A 1 175 ? 16.099 5.323 -17.115 1.00 81.62 175 ASP A C 1
ATOM 1416 O O . ASP A 1 175 ? 15.351 4.694 -16.358 1.00 81.62 175 ASP A O 1
ATOM 1420 N N . ASP A 1 176 ? 16.515 6.553 -16.812 1.00 81.38 176 ASP A N 1
ATOM 1421 C CA . ASP A 1 176 ? 16.132 7.229 -15.571 1.00 81.38 176 ASP A CA 1
ATOM 1422 C C . ASP A 1 176 ? 14.624 7.510 -15.473 1.00 81.38 176 ASP A C 1
ATOM 1424 O O . ASP A 1 176 ? 14.069 7.364 -14.380 1.00 81.38 176 ASP A O 1
ATOM 1428 N N . ASP A 1 177 ? 13.960 7.834 -16.586 1.00 78.19 177 ASP A N 1
ATOM 1429 C CA . ASP A 1 177 ? 12.529 8.159 -16.620 1.00 78.19 177 ASP A CA 1
ATOM 1430 C C . ASP A 1 177 ? 11.682 6.913 -16.327 1.00 78.19 177 ASP A C 1
ATOM 1432 O O . ASP A 1 177 ? 10.754 6.929 -15.511 1.00 78.19 177 ASP A O 1
ATOM 1436 N N . VAL A 1 178 ? 12.032 5.785 -16.947 1.00 77.12 178 VAL A N 1
ATOM 1437 C CA . VAL A 1 178 ? 11.386 4.495 -16.695 1.00 77.12 178 VAL A CA 1
ATOM 1438 C C . VAL A 1 178 ? 11.648 4.028 -15.267 1.00 77.12 178 VAL A C 1
ATOM 1440 O O . VAL A 1 178 ? 10.727 3.560 -14.591 1.00 77.12 178 VAL A O 1
ATOM 1443 N N . ASN A 1 179 ? 12.879 4.182 -14.778 1.00 79.00 179 ASN A N 1
ATOM 1444 C CA . ASN A 1 179 ? 13.221 3.843 -13.401 1.00 79.00 179 ASN A CA 1
ATOM 1445 C C . ASN A 1 179 ? 12.416 4.652 -12.388 1.00 79.00 179 ASN A C 1
ATOM 1447 O O . ASN A 1 179 ? 11.970 4.092 -11.386 1.00 79.00 179 ASN A O 1
ATOM 1451 N N . GLU A 1 180 ? 12.205 5.943 -12.634 1.00 81.44 180 GLU A N 1
ATOM 1452 C CA . GLU A 1 180 ? 11.334 6.774 -11.807 1.00 81.44 180 GLU A CA 1
ATOM 1453 C C . GLU A 1 180 ? 9.903 6.224 -11.766 1.00 81.44 180 GLU A C 1
ATOM 1455 O O . GLU A 1 180 ? 9.358 6.028 -10.676 1.00 81.44 180 GLU A O 1
ATOM 1460 N N . ILE A 1 181 ? 9.310 5.904 -12.921 1.00 77.94 181 ILE A N 1
ATOM 1461 C CA . ILE A 1 181 ? 7.950 5.350 -12.981 1.00 77.94 181 ILE A CA 1
ATOM 1462 C C . ILE A 1 181 ? 7.870 4.040 -12.194 1.00 77.94 181 ILE A C 1
ATOM 1464 O O . ILE A 1 181 ? 7.014 3.918 -11.318 1.00 77.94 181 ILE A O 1
ATOM 1468 N N . ILE A 1 182 ? 8.769 3.083 -12.461 1.00 78.56 182 ILE A N 1
ATOM 1469 C CA . ILE A 1 182 ? 8.782 1.772 -11.790 1.00 78.56 182 ILE A CA 1
ATOM 1470 C C . ILE A 1 182 ? 8.951 1.937 -10.277 1.00 78.56 182 ILE A C 1
ATOM 1472 O O . ILE A 1 182 ? 8.266 1.264 -9.507 1.00 78.56 182 ILE A O 1
ATOM 1476 N N . SER A 1 183 ? 9.819 2.854 -9.847 1.00 82.38 183 SER A N 1
ATOM 1477 C CA . SER A 1 183 ? 10.058 3.120 -8.427 1.00 82.38 183 SER A CA 1
ATOM 1478 C C . SER A 1 183 ? 8.816 3.698 -7.751 1.00 82.38 183 SER A C 1
ATOM 1480 O O . SER A 1 183 ? 8.459 3.273 -6.655 1.00 82.38 183 SER A O 1
ATOM 1482 N N . LYS A 1 184 ? 8.085 4.598 -8.420 1.00 80.94 184 LYS A N 1
ATOM 1483 C CA . LYS A 1 184 ? 6.803 5.105 -7.913 1.00 80.94 184 LYS A CA 1
ATOM 1484 C C . LYS A 1 184 ? 5.794 3.969 -7.714 1.00 80.94 184 LYS A C 1
ATOM 1486 O O . LYS A 1 184 ? 5.198 3.857 -6.643 1.00 80.94 184 LYS A O 1
ATOM 1491 N N . ILE A 1 185 ? 5.680 3.051 -8.674 1.00 79.56 185 ILE A N 1
ATOM 1492 C CA . ILE A 1 185 ? 4.737 1.917 -8.624 1.00 79.56 185 ILE A CA 1
ATOM 1493 C C . ILE A 1 185 ? 5.311 0.625 -8.030 1.00 79.56 185 ILE A C 1
ATOM 1495 O O . ILE A 1 185 ? 4.757 -0.452 -8.269 1.00 79.56 185 ILE A O 1
ATOM 1499 N N . MET A 1 186 ? 6.388 0.702 -7.245 1.00 82.62 186 MET A N 1
ATOM 1500 C CA . MET A 1 186 ? 7.165 -0.470 -6.825 1.00 82.62 186 MET A CA 1
ATOM 1501 C C . MET A 1 186 ? 6.316 -1.576 -6.186 1.00 82.62 186 MET A C 1
ATOM 1503 O O . MET A 1 186 ? 6.499 -2.761 -6.482 1.00 82.62 186 MET A O 1
ATOM 1507 N N . PHE A 1 187 ? 5.337 -1.201 -5.359 1.00 83.25 187 PHE A N 1
ATOM 1508 C CA . PHE A 1 187 ? 4.359 -2.127 -4.783 1.00 83.25 187 PHE A CA 1
ATOM 1509 C C . PHE A 1 187 ? 3.615 -2.958 -5.846 1.00 83.25 187 PHE A C 1
ATOM 1511 O O . PHE A 1 187 ? 3.530 -4.185 -5.739 1.00 83.25 187 PHE A O 1
ATOM 1518 N N . VAL A 1 188 ? 3.066 -2.296 -6.870 1.00 81.25 188 VAL A N 1
ATOM 1519 C CA . VAL A 1 188 ? 2.295 -2.941 -7.944 1.00 81.25 188 VAL A CA 1
ATOM 1520 C C . VAL A 1 188 ? 3.209 -3.819 -8.785 1.00 81.25 188 VAL A C 1
ATOM 1522 O O . VAL A 1 188 ? 2.868 -4.966 -9.079 1.00 81.25 188 VAL A O 1
ATOM 1525 N N . TRP A 1 189 ? 4.389 -3.295 -9.098 1.00 81.44 189 TRP A N 1
ATOM 1526 C CA . TRP A 1 189 ? 5.365 -3.952 -9.946 1.00 81.44 189 TRP A CA 1
ATOM 1527 C C . TRP A 1 189 ? 5.891 -5.243 -9.315 1.00 81.44 189 TRP A C 1
ATOM 1529 O O . TRP A 1 189 ? 5.786 -6.312 -9.911 1.00 81.44 189 TRP A O 1
ATOM 1539 N N . THR A 1 190 ? 6.334 -5.184 -8.057 1.00 84.38 190 THR A N 1
ATOM 1540 C CA . THR A 1 190 ? 6.841 -6.351 -7.316 1.00 84.38 190 THR A CA 1
ATOM 1541 C C . THR A 1 190 ? 5.777 -7.446 -7.188 1.00 84.38 190 THR A C 1
ATOM 1543 O O . THR A 1 190 ? 6.050 -8.621 -7.440 1.00 84.38 190 THR A O 1
ATOM 1546 N N . LYS A 1 191 ? 4.532 -7.064 -6.865 1.00 86.31 191 LYS A N 1
ATOM 1547 C CA . LYS A 1 191 ? 3.380 -7.979 -6.814 1.00 86.31 191 LYS A CA 1
ATOM 1548 C C . LYS A 1 191 ? 3.184 -8.709 -8.142 1.00 86.31 191 LYS A C 1
ATOM 1550 O O . LYS A 1 191 ? 3.011 -9.926 -8.164 1.00 86.31 191 LYS A O 1
ATOM 1555 N N . ASN A 1 192 ? 3.145 -7.965 -9.242 1.00 84.50 192 ASN A N 1
ATOM 1556 C CA . ASN A 1 192 ? 2.843 -8.524 -10.555 1.00 84.50 192 ASN A CA 1
ATOM 1557 C C . ASN A 1 192 ? 3.999 -9.374 -11.081 1.00 84.50 192 ASN A C 1
ATOM 1559 O O . ASN A 1 192 ? 3.755 -10.436 -11.644 1.00 84.50 192 ASN A O 1
ATOM 1563 N N . MET A 1 193 ? 5.241 -8.966 -10.841 1.00 83.44 193 MET A N 1
ATOM 1564 C CA . MET A 1 193 ? 6.426 -9.758 -11.156 1.00 83.44 193 MET A CA 1
ATOM 1565 C C . MET A 1 193 ? 6.415 -11.112 -10.434 1.00 83.44 193 MET A C 1
ATOM 1567 O O . MET A 1 193 ? 6.615 -12.146 -11.069 1.00 83.44 193 MET A O 1
ATOM 1571 N N . TRP A 1 194 ? 6.087 -11.129 -9.139 1.00 85.94 194 TRP A N 1
ATOM 1572 C CA . TRP A 1 194 ? 5.928 -12.374 -8.382 1.00 85.94 194 TRP A CA 1
ATOM 1573 C C . TRP A 1 194 ? 4.793 -13.251 -8.931 1.00 85.94 194 TRP A C 1
ATOM 1575 O O . TRP A 1 194 ? 4.988 -14.437 -9.183 1.00 85.94 194 TRP A O 1
ATOM 1585 N N . ARG A 1 195 ? 3.616 -12.668 -9.205 1.00 86.06 195 ARG A N 1
ATOM 1586 C CA . ARG A 1 195 ? 2.464 -13.398 -9.778 1.00 86.06 195 ARG A CA 1
ATOM 1587 C C . ARG A 1 195 ? 2.739 -13.995 -11.161 1.00 86.06 195 ARG A C 1
ATOM 1589 O O . ARG A 1 195 ? 2.069 -14.947 -11.543 1.00 86.06 195 ARG A O 1
ATOM 1596 N N . ASN A 1 196 ? 3.691 -13.430 -11.899 1.00 83.38 196 ASN A N 1
ATOM 1597 C CA . ASN A 1 196 ? 4.116 -13.899 -13.217 1.00 83.38 196 ASN A CA 1
ATOM 1598 C C . ASN A 1 196 ? 5.398 -14.750 -13.170 1.00 83.38 196 ASN A C 1
ATOM 1600 O O . ASN A 1 196 ? 5.993 -14.993 -14.220 1.00 83.38 196 ASN A O 1
ATOM 1604 N N . TYR A 1 197 ? 5.821 -15.200 -11.982 1.00 84.00 197 TYR A N 1
ATOM 1605 C CA . TYR A 1 197 ? 6.999 -16.056 -11.794 1.00 84.00 197 TYR A CA 1
ATOM 1606 C C . TYR A 1 197 ? 8.303 -15.423 -12.309 1.00 84.00 197 TYR A C 1
ATOM 1608 O O . TYR A 1 197 ? 9.152 -16.103 -12.879 1.00 84.00 197 TYR A O 1
ATOM 1616 N N . LYS A 1 198 ? 8.442 -14.098 -12.164 1.00 81.94 198 LYS A N 1
ATOM 1617 C CA . LYS A 1 198 ? 9.636 -13.337 -12.583 1.00 81.94 198 LYS A CA 1
ATOM 1618 C C . LYS A 1 198 ? 10.560 -12.954 -11.435 1.00 81.94 198 LYS A C 1
ATOM 1620 O O . LYS A 1 198 ? 11.722 -12.632 -11.666 1.00 81.94 198 LYS A O 1
ATOM 1625 N N . ILE A 1 199 ? 10.031 -12.957 -10.217 1.00 81.88 199 ILE A N 1
ATOM 1626 C CA . ILE A 1 199 ? 10.787 -12.744 -8.985 1.00 81.88 199 ILE A CA 1
ATOM 1627 C C . ILE A 1 199 ? 10.365 -13.833 -8.020 1.00 81.88 199 ILE A C 1
ATOM 1629 O O . ILE A 1 199 ? 9.171 -13.986 -7.749 1.00 81.88 199 ILE A O 1
ATOM 1633 N N . ASP A 1 200 ? 11.349 -14.532 -7.476 1.00 86.56 200 ASP A N 1
ATOM 1634 C CA . ASP A 1 200 ? 11.150 -15.490 -6.405 1.00 86.56 200 ASP A CA 1
ATOM 1635 C C . ASP A 1 200 ? 11.496 -14.839 -5.072 1.00 86.56 200 ASP A C 1
ATOM 1637 O O . ASP A 1 200 ? 12.472 -14.098 -4.945 1.00 86.56 200 ASP A O 1
ATOM 1641 N N . PHE A 1 201 ? 10.692 -15.130 -4.055 1.00 88.38 201 PHE A N 1
ATOM 1642 C CA . PHE A 1 201 ? 10.998 -14.774 -2.675 1.00 88.38 201 PHE A CA 1
ATOM 1643 C C . PHE A 1 201 ? 11.286 -16.051 -1.882 1.00 88.38 201 PHE A C 1
ATOM 1645 O O . PHE A 1 201 ? 10.678 -17.087 -2.171 1.00 88.38 201 PHE A O 1
ATOM 1652 N N . PRO A 1 202 ? 12.188 -16.004 -0.882 1.00 90.69 202 PRO A N 1
ATOM 1653 C CA . PRO A 1 202 ? 12.383 -17.117 0.040 1.00 90.69 202 PRO A CA 1
ATOM 1654 C C . PRO A 1 202 ? 11.041 -17.577 0.607 1.00 90.69 202 PRO A C 1
ATOM 1656 O O . PRO A 1 202 ? 10.179 -16.754 0.868 1.00 90.69 202 PRO A O 1
ATOM 1659 N N . THR A 1 203 ? 10.838 -18.869 0.834 1.00 89.12 203 THR A N 1
ATOM 1660 C CA . THR A 1 203 ? 9.590 -19.341 1.461 1.00 89.12 203 THR A CA 1
ATOM 1661 C C . THR A 1 203 ? 9.615 -19.186 2.979 1.00 89.12 203 THR A C 1
ATOM 1663 O O . THR A 1 203 ? 8.567 -19.019 3.599 1.00 89.12 203 THR A O 1
ATOM 1666 N N . VAL A 1 204 ? 10.812 -19.225 3.577 1.00 90.62 204 VAL A N 1
ATOM 1667 C CA . VAL A 1 204 ? 11.038 -19.119 5.020 1.00 90.62 204 VAL A CA 1
ATOM 1668 C C . VAL A 1 204 ? 12.313 -18.321 5.290 1.00 90.62 204 VAL A C 1
ATOM 1670 O O . VAL A 1 204 ? 13.357 -18.585 4.697 1.00 90.62 204 VAL A O 1
ATOM 1673 N N . CYS A 1 205 ? 12.230 -17.392 6.235 1.00 92.75 205 CYS A N 1
ATOM 1674 C CA . CYS A 1 205 ? 13.341 -16.692 6.862 1.00 92.75 205 CYS A CA 1
ATOM 1675 C C . CYS A 1 205 ? 13.169 -16.768 8.379 1.00 92.75 205 CYS A C 1
ATOM 1677 O O . CYS A 1 205 ? 12.056 -16.656 8.898 1.00 92.75 205 CYS A O 1
ATOM 1679 N N . SER A 1 206 ? 14.265 -16.971 9.107 1.00 90.56 206 SER A N 1
ATOM 1680 C CA . SER A 1 206 ? 14.204 -16.982 10.567 1.00 90.56 206 SER A CA 1
ATOM 1681 C C . SER A 1 206 ? 13.941 -15.566 11.107 1.00 90.56 206 SER A C 1
ATOM 1683 O O . SER A 1 206 ? 14.330 -14.591 10.458 1.00 90.56 206 SER A O 1
ATOM 1685 N N . PRO A 1 207 ? 13.327 -15.407 12.295 1.00 85.69 207 PRO A N 1
ATOM 1686 C CA . PRO A 1 207 ? 13.063 -14.084 12.871 1.00 85.69 207 PRO A CA 1
ATOM 1687 C C . PRO A 1 207 ? 14.313 -13.212 13.080 1.00 85.69 207 PRO A C 1
ATOM 1689 O O . PRO A 1 207 ? 14.212 -11.990 13.110 1.00 85.69 207 PRO A O 1
ATOM 1692 N N . ASP A 1 208 ? 15.485 -13.830 13.229 1.00 89.19 208 ASP A N 1
ATOM 1693 C CA . ASP A 1 208 ? 16.792 -13.182 13.371 1.00 89.19 208 ASP A CA 1
ATOM 1694 C C . ASP A 1 208 ? 17.510 -12.936 12.031 1.00 89.19 208 ASP A C 1
ATOM 1696 O O . ASP A 1 208 ? 18.548 -12.273 12.013 1.00 89.19 208 ASP A O 1
ATOM 1700 N N . THR A 1 209 ? 16.962 -13.411 10.904 1.00 91.38 209 THR A N 1
ATOM 1701 C CA . THR A 1 209 ? 17.514 -13.127 9.572 1.00 91.38 209 THR A CA 1
ATOM 1702 C C . THR A 1 209 ? 17.392 -11.626 9.273 1.00 91.38 209 THR A C 1
ATOM 1704 O O . THR A 1 209 ? 16.269 -11.112 9.188 1.00 91.38 209 THR A O 1
ATOM 1707 N N . PRO A 1 210 ? 18.508 -10.904 9.047 1.00 86.62 210 PRO A N 1
ATOM 1708 C CA . PRO A 1 210 ? 18.465 -9.483 8.721 1.00 86.62 210 PRO A CA 1
ATOM 1709 C C . PRO A 1 210 ? 17.648 -9.196 7.455 1.00 86.62 210 PRO A C 1
ATOM 1711 O O . PRO A 1 210 ? 17.708 -9.952 6.486 1.00 86.62 210 PRO A O 1
ATOM 1714 N N . GLN A 1 211 ? 16.954 -8.054 7.422 1.00 84.75 211 GLN A N 1
ATOM 1715 C CA . GLN A 1 211 ? 16.091 -7.644 6.302 1.00 84.75 211 GLN A CA 1
ATOM 1716 C C . GLN A 1 211 ? 16.797 -7.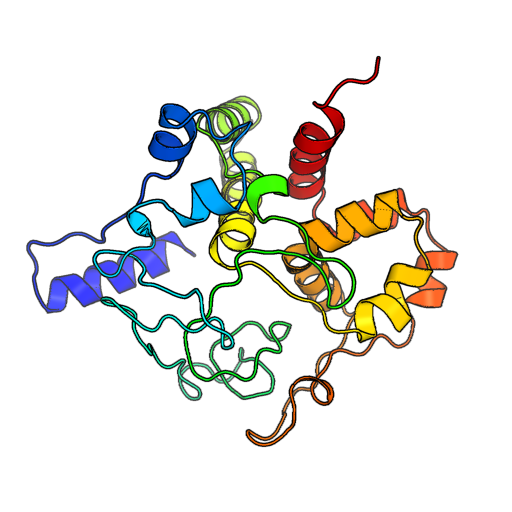674 4.934 1.00 84.75 211 GLN A C 1
ATOM 1718 O O . GLN A 1 211 ? 16.185 -8.013 3.927 1.00 84.75 211 GLN A O 1
ATOM 1723 N N . HIS A 1 212 ? 18.090 -7.339 4.892 1.00 83.00 212 HIS A N 1
ATOM 1724 C CA . HIS A 1 212 ? 18.884 -7.326 3.659 1.00 83.00 212 HIS A CA 1
ATOM 1725 C C . HIS A 1 212 ? 19.309 -8.725 3.180 1.00 83.00 212 HIS A C 1
ATOM 1727 O O . HIS A 1 212 ? 19.771 -8.861 2.052 1.00 83.00 212 HIS A O 1
ATOM 1733 N N . ALA A 1 213 ? 19.189 -9.751 4.029 1.00 85.94 213 ALA A N 1
ATOM 1734 C CA . ALA A 1 213 ? 19.520 -11.136 3.700 1.00 85.94 213 ALA A CA 1
ATOM 1735 C C . ALA A 1 213 ? 18.287 -11.940 3.248 1.00 85.94 213 ALA A C 1
ATOM 1737 O O . ALA A 1 213 ? 18.424 -12.904 2.501 1.00 85.94 213 ALA A O 1
ATOM 1738 N N . CYS A 1 214 ? 17.086 -11.529 3.664 1.00 89.00 214 CYS A N 1
ATOM 1739 C CA . CYS A 1 214 ? 15.817 -12.100 3.222 1.00 89.00 214 CYS A CA 1
ATOM 1740 C C . CYS A 1 214 ? 15.217 -11.212 2.119 1.00 89.00 214 CYS A C 1
ATOM 1742 O O . CYS A 1 214 ? 14.389 -10.339 2.381 1.00 89.00 214 CYS A O 1
ATOM 1744 N N . VAL A 1 215 ? 15.676 -11.394 0.879 1.00 86.19 215 VAL A N 1
ATOM 1745 C CA . VAL A 1 215 ? 15.293 -10.562 -0.277 1.00 86.19 215 VAL A CA 1
ATOM 1746 C C . VAL A 1 215 ? 14.877 -11.420 -1.467 1.00 86.19 215 VAL A C 1
ATOM 1748 O O . VAL A 1 215 ? 15.251 -12.587 -1.555 1.00 86.19 215 VAL A O 1
ATOM 1751 N N . GLY A 1 216 ? 14.101 -10.835 -2.380 1.00 82.69 216 GLY A N 1
ATOM 1752 C CA . GLY A 1 216 ? 13.737 -11.494 -3.632 1.00 82.69 216 GLY A CA 1
ATOM 1753 C C . GLY A 1 216 ? 14.930 -11.642 -4.576 1.00 82.69 216 GLY A C 1
ATOM 1754 O O . GLY A 1 216 ? 15.808 -10.772 -4.629 1.00 82.69 216 GLY A O 1
ATOM 1755 N N . SER A 1 217 ? 14.944 -12.734 -5.332 1.00 81.50 217 SER A N 1
ATOM 1756 C CA . SER A 1 217 ? 15.907 -13.017 -6.391 1.00 81.50 217 SER A CA 1
ATOM 1757 C C . SER A 1 217 ? 15.214 -13.044 -7.752 1.00 81.50 217 SER A C 1
ATOM 1759 O O . SER A 1 217 ? 14.034 -13.363 -7.875 1.00 81.50 217 SER A O 1
ATOM 1761 N N . CYS A 1 218 ? 15.969 -12.690 -8.789 1.00 75.69 218 CYS A N 1
ATOM 1762 C CA . CYS A 1 218 ? 15.523 -12.756 -10.176 1.00 75.69 218 CYS A CA 1
ATOM 1763 C C . CYS A 1 218 ? 16.628 -13.477 -10.956 1.00 75.69 218 CYS A C 1
ATOM 1765 O O . CYS A 1 218 ? 17.733 -12.942 -11.038 1.00 75.69 218 CYS A O 1
ATOM 1767 N N . SER A 1 219 ? 16.387 -14.683 -11.474 1.00 67.12 219 SER A N 1
ATOM 1768 C CA . SER A 1 219 ? 17.419 -15.439 -12.203 1.00 67.12 219 SER A CA 1
ATOM 1769 C C . SER A 1 219 ? 17.627 -14.940 -13.635 1.00 67.12 219 SER A C 1
ATOM 1771 O O . SER A 1 219 ? 18.767 -14.894 -14.083 1.00 67.12 219 SER A O 1
ATOM 1773 N N . ASP A 1 220 ? 16.561 -14.494 -14.313 1.00 69.50 220 ASP A N 1
ATOM 1774 C CA . ASP A 1 220 ? 16.565 -14.298 -15.779 1.00 69.50 220 ASP A CA 1
ATOM 1775 C C . ASP A 1 220 ? 16.087 -12.902 -16.231 1.00 69.50 220 ASP A C 1
ATOM 1777 O O . ASP A 1 220 ? 15.861 -12.640 -17.412 1.00 69.50 220 ASP A O 1
ATOM 1781 N N . ILE A 1 221 ? 15.930 -11.964 -15.293 1.00 70.12 221 ILE A N 1
ATOM 1782 C CA . ILE A 1 221 ? 15.287 -10.668 -15.566 1.00 70.12 221 ILE A CA 1
ATOM 1783 C C . ILE A 1 221 ? 16.082 -9.780 -16.531 1.00 70.12 221 ILE A C 1
ATOM 1785 O O . ILE A 1 221 ? 15.496 -9.073 -17.346 1.00 70.12 221 ILE A O 1
ATOM 1789 N N . GLY A 1 222 ? 17.416 -9.836 -16.473 1.00 67.81 222 GLY A N 1
ATOM 1790 C CA . GLY A 1 222 ? 18.281 -9.038 -17.341 1.00 67.81 222 GLY A CA 1
ATOM 1791 C C . GLY A 1 222 ? 18.163 -9.441 -18.811 1.00 67.81 222 GLY A C 1
ATOM 1792 O O . GLY A 1 222 ? 18.148 -8.567 -19.679 1.00 67.81 222 GLY A O 1
ATOM 1793 N N . ASP A 1 223 ? 18.021 -10.741 -19.079 1.00 69.94 223 ASP A N 1
ATOM 1794 C CA . ASP A 1 223 ? 17.843 -11.279 -20.428 1.00 69.94 223 ASP A CA 1
ATOM 1795 C C . ASP A 1 223 ? 16.423 -11.005 -20.943 1.00 69.94 223 ASP A C 1
ATOM 1797 O O . ASP A 1 223 ? 16.232 -10.694 -22.118 1.00 69.94 223 ASP A O 1
ATOM 1801 N N . GLU A 1 224 ? 15.410 -11.055 -20.075 1.00 68.12 224 GLU A N 1
ATOM 1802 C CA . GLU A 1 224 ? 14.033 -10.727 -20.459 1.00 68.12 224 GLU A CA 1
ATOM 1803 C C . GLU A 1 224 ? 13.830 -9.244 -20.779 1.00 68.12 224 GLU A C 1
ATOM 1805 O O . GLU A 1 224 ? 13.123 -8.929 -21.739 1.00 68.12 224 GLU A O 1
ATOM 1810 N N . ILE A 1 225 ? 14.450 -8.341 -20.011 1.00 67.06 225 ILE A N 1
ATOM 1811 C CA 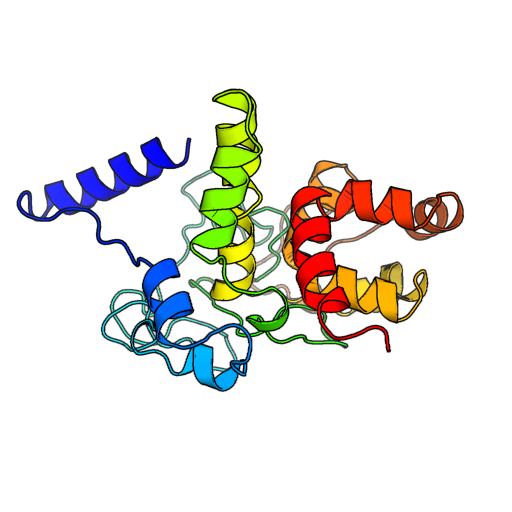. ILE A 1 225 ? 14.366 -6.896 -20.259 1.00 67.06 225 ILE A CA 1
ATOM 1812 C C . ILE A 1 225 ? 15.074 -6.538 -21.571 1.00 67.06 225 ILE A C 1
ATOM 1814 O O . ILE A 1 225 ? 14.531 -5.780 -22.366 1.00 67.06 225 ILE A O 1
ATOM 1818 N N . GLN A 1 226 ? 16.250 -7.115 -21.844 1.00 66.69 226 GLN A N 1
ATOM 1819 C CA . GLN A 1 226 ? 17.010 -6.823 -23.068 1.00 66.69 226 GLN A CA 1
ATOM 1820 C C . GLN A 1 226 ? 16.326 -7.313 -24.352 1.00 66.69 226 GLN A C 1
ATOM 1822 O O . GLN A 1 226 ? 16.553 -6.751 -25.421 1.00 66.69 226 GLN A O 1
ATOM 1827 N N . ASN A 1 227 ? 15.498 -8.356 -24.258 1.00 61.84 227 ASN A N 1
ATOM 1828 C CA . ASN A 1 227 ? 14.851 -8.986 -25.409 1.00 61.84 227 ASN A CA 1
ATOM 1829 C C . ASN A 1 227 ? 13.404 -8.514 -25.650 1.00 61.84 227 ASN A C 1
ATOM 1831 O O . ASN A 1 227 ? 12.747 -9.013 -26.567 1.00 61.84 227 ASN A O 1
ATOM 1835 N N . ARG A 1 228 ? 12.883 -7.578 -24.845 1.00 63.06 228 ARG A N 1
ATOM 1836 C CA . ARG A 1 228 ? 11.531 -7.019 -24.991 1.00 63.06 228 ARG A CA 1
ATOM 1837 C C . ARG A 1 228 ? 11.572 -5.520 -25.246 1.00 63.06 228 ARG A C 1
ATOM 1839 O O . ARG A 1 228 ? 12.492 -4.823 -24.840 1.00 63.06 228 ARG A O 1
ATOM 1846 N N . ASP A 1 229 ? 10.521 -5.027 -25.889 1.00 67.94 229 ASP A N 1
ATOM 1847 C CA . ASP A 1 229 ? 10.218 -3.602 -25.874 1.00 67.94 229 ASP A CA 1
ATOM 1848 C C . ASP A 1 229 ? 9.895 -3.158 -24.433 1.00 67.94 229 ASP A C 1
ATOM 1850 O O . ASP A 1 229 ? 9.102 -3.798 -23.731 1.00 67.94 229 ASP A O 1
ATOM 1854 N N . ILE A 1 230 ? 10.533 -2.074 -23.987 1.00 64.19 230 ILE A N 1
ATOM 1855 C CA . ILE A 1 230 ? 10.443 -1.550 -22.617 1.00 64.19 230 ILE A CA 1
ATOM 1856 C C . ILE A 1 230 ? 8.997 -1.168 -22.284 1.00 64.19 230 ILE A C 1
ATOM 1858 O O . ILE A 1 230 ? 8.525 -1.446 -21.179 1.00 64.19 230 ILE A O 1
ATOM 1862 N N . GLU A 1 231 ? 8.260 -0.598 -23.240 1.00 65.69 231 GLU A N 1
ATOM 1863 C CA . GLU A 1 231 ? 6.860 -0.222 -23.036 1.00 65.69 231 GLU A CA 1
ATOM 1864 C C . GLU A 1 231 ? 5.974 -1.457 -22.813 1.00 65.69 231 GLU A C 1
ATOM 1866 O O . GLU A 1 231 ? 5.173 -1.492 -21.874 1.00 65.69 231 GLU A O 1
ATOM 1871 N N . SER A 1 232 ? 6.174 -2.516 -23.602 1.00 64.88 232 SER A N 1
ATOM 1872 C CA . SER A 1 232 ? 5.516 -3.808 -23.385 1.00 64.88 232 SER A CA 1
ATOM 1873 C C . SER A 1 232 ? 5.822 -4.390 -21.999 1.00 64.88 232 SER A C 1
ATOM 1875 O O . SER A 1 232 ? 4.918 -4.894 -21.325 1.00 64.88 232 SER A O 1
ATOM 1877 N N . TYR A 1 233 ? 7.071 -4.289 -21.538 1.00 66.81 233 TYR A N 1
ATOM 1878 C CA . TYR A 1 233 ? 7.485 -4.784 -20.225 1.00 66.81 233 TYR A CA 1
ATOM 1879 C C . TYR A 1 233 ? 6.791 -4.020 -19.086 1.00 66.81 233 TYR A C 1
ATOM 1881 O O . TYR A 1 233 ? 6.190 -4.625 -18.196 1.00 66.81 233 TYR A O 1
ATOM 1889 N N . ILE A 1 234 ? 6.799 -2.688 -19.147 1.00 66.69 234 ILE A N 1
ATOM 1890 C CA . ILE A 1 234 ? 6.122 -1.825 -18.173 1.00 66.69 234 ILE A CA 1
ATOM 1891 C C . ILE A 1 234 ? 4.622 -2.126 -18.149 1.00 66.69 234 ILE A C 1
ATOM 1893 O O . ILE A 1 234 ? 4.078 -2.382 -17.080 1.00 66.69 234 ILE A O 1
ATOM 1897 N N . ASN A 1 235 ? 3.963 -2.192 -19.306 1.00 65.75 235 ASN A N 1
ATOM 1898 C CA . ASN A 1 235 ? 2.527 -2.468 -19.380 1.00 65.75 235 ASN A CA 1
ATOM 1899 C C . ASN A 1 235 ? 2.163 -3.868 -18.854 1.00 65.75 235 ASN A C 1
ATOM 1901 O O . ASN A 1 235 ? 1.087 -4.050 -18.288 1.00 65.75 235 ASN A O 1
ATOM 1905 N N . THR A 1 236 ? 3.067 -4.844 -18.989 1.00 67.50 236 THR A N 1
ATOM 1906 C CA . THR A 1 236 ? 2.860 -6.210 -18.484 1.00 67.50 236 THR A CA 1
ATOM 1907 C C . THR A 1 236 ? 2.889 -6.267 -16.954 1.00 67.50 236 THR A C 1
ATOM 1909 O O . THR A 1 236 ? 2.087 -6.977 -16.349 1.00 67.50 236 THR A O 1
ATOM 1912 N N . PHE A 1 237 ? 3.802 -5.533 -16.308 1.00 69.06 237 PHE A N 1
ATOM 1913 C CA . PHE A 1 237 ? 4.062 -5.698 -14.870 1.00 69.06 237 PHE A CA 1
ATOM 1914 C C . PHE A 1 237 ? 3.635 -4.514 -14.003 1.00 69.06 237 PHE A C 1
ATOM 1916 O O . PHE A 1 237 ? 3.366 -4.693 -12.820 1.00 69.06 237 PHE A O 1
ATOM 1923 N N . GLY A 1 238 ? 3.527 -3.308 -14.544 1.00 63.34 238 GLY A N 1
ATOM 1924 C CA . GLY A 1 238 ? 3.152 -2.122 -13.776 1.00 63.34 238 GLY A CA 1
ATOM 1925 C C . GLY A 1 238 ? 1.649 -1.888 -13.641 1.00 63.34 238 GLY A C 1
ATOM 1926 O O . GLY A 1 238 ? 1.277 -0.959 -12.936 1.00 63.34 238 GLY A O 1
ATOM 1927 N N . ASP A 1 239 ? 0.817 -2.746 -14.246 1.00 70.50 239 ASP A N 1
ATOM 1928 C CA . ASP A 1 239 ? -0.633 -2.565 -14.386 1.00 70.50 239 ASP A CA 1
ATOM 1929 C C . ASP A 1 239 ? -0.983 -1.366 -15.277 1.00 70.50 239 ASP A C 1
ATOM 1931 O O . ASP A 1 239 ? -0.811 -0.210 -14.893 1.00 70.50 239 ASP A O 1
ATOM 1935 N N . SER A 1 240 ? -1.456 -1.637 -16.496 1.00 67.38 240 SER A N 1
ATOM 1936 C CA . SER A 1 240 ? -1.694 -0.599 -17.505 1.00 67.38 240 SER A CA 1
ATOM 1937 C C . SER A 1 240 ? -2.635 0.507 -17.025 1.00 67.38 240 SER A C 1
ATOM 1939 O O . SER A 1 240 ? -2.452 1.659 -17.414 1.00 67.38 240 SER A O 1
ATOM 1941 N N . THR A 1 241 ? -3.605 0.186 -16.165 1.00 67.88 241 THR A N 1
ATOM 1942 C CA . THR A 1 241 ? -4.562 1.165 -15.639 1.00 67.88 241 THR A CA 1
ATOM 1943 C C . THR A 1 241 ? -3.882 2.085 -14.629 1.00 67.88 241 THR A C 1
ATOM 1945 O O . THR A 1 241 ? -3.960 3.303 -14.757 1.00 67.88 241 THR A O 1
ATOM 1948 N N . VAL A 1 242 ? -3.121 1.521 -13.686 1.00 67.12 242 VAL A N 1
ATOM 1949 C CA . VAL A 1 242 ? -2.364 2.311 -12.698 1.00 67.12 242 VAL A CA 1
ATOM 1950 C C . VAL A 1 242 ? -1.286 3.158 -13.382 1.00 67.12 242 VAL A C 1
ATOM 1952 O O . VAL A 1 242 ? -1.123 4.336 -13.063 1.00 67.12 242 VAL A O 1
ATOM 1955 N N . ILE A 1 243 ? -0.580 2.584 -14.362 1.00 68.75 243 ILE A N 1
ATOM 1956 C CA . ILE A 1 243 ? 0.414 3.299 -15.169 1.00 68.75 243 ILE A CA 1
ATOM 1957 C C . ILE A 1 243 ? -0.232 4.449 -15.934 1.00 68.75 243 ILE A C 1
ATOM 1959 O O . ILE A 1 243 ? 0.335 5.536 -15.941 1.00 68.75 243 ILE A O 1
ATOM 1963 N N . SER A 1 244 ? -1.380 4.236 -16.585 1.00 68.69 244 SER A N 1
ATOM 1964 C CA . SER A 1 244 ? -2.083 5.285 -17.334 1.00 68.69 244 SER A CA 1
ATOM 1965 C C . SER A 1 244 ? -2.417 6.473 -16.432 1.00 68.69 244 SER A C 1
ATOM 1967 O O . SER A 1 244 ? -2.097 7.619 -16.755 1.00 68.69 244 SER A O 1
ATOM 1969 N N . SER A 1 245 ? -2.955 6.195 -15.246 1.00 64.75 245 SER A N 1
ATOM 1970 C CA . SER A 1 245 ? -3.308 7.226 -14.277 1.00 64.75 245 SER A CA 1
ATOM 1971 C C . SER A 1 245 ? -2.088 7.991 -13.769 1.00 64.75 245 SER A C 1
ATOM 1973 O O . SER A 1 245 ? -2.104 9.220 -13.737 1.00 64.75 245 SER A O 1
ATOM 1975 N N . ILE A 1 246 ? -0.981 7.308 -13.475 1.00 63.16 246 ILE A N 1
ATOM 1976 C CA . ILE A 1 246 ? 0.265 7.969 -13.058 1.00 63.16 246 ILE A CA 1
ATOM 1977 C C . ILE A 1 246 ? 0.911 8.733 -14.211 1.00 63.16 246 ILE A C 1
ATOM 1979 O O . ILE A 1 246 ? 1.355 9.858 -14.013 1.00 63.16 246 ILE A O 1
ATOM 1983 N N . LYS A 1 247 ? 0.925 8.186 -15.432 1.00 65.31 247 LYS A N 1
ATOM 1984 C CA . LYS A 1 247 ? 1.389 8.905 -16.627 1.00 65.31 247 LYS A CA 1
ATOM 1985 C C . LYS A 1 247 ? 0.584 10.185 -16.821 1.00 65.31 247 LYS A C 1
ATOM 1987 O O . LYS A 1 247 ? 1.182 11.212 -17.110 1.00 65.31 247 LYS A O 1
ATOM 1992 N N . SER A 1 248 ? -0.732 10.163 -16.607 1.00 58.97 248 SER A N 1
ATOM 1993 C CA . SER A 1 248 ? -1.569 11.367 -16.689 1.00 58.97 248 SER A CA 1
ATOM 1994 C C . SER A 1 248 ? -1.207 12.420 -15.627 1.00 58.97 248 SER A C 1
ATOM 1996 O O . SER A 1 248 ? -1.210 13.614 -15.923 1.00 58.97 248 SER A O 1
ATOM 1998 N N . LEU A 1 249 ? -0.802 11.985 -14.428 1.00 54.78 249 LEU A N 1
ATOM 1999 C CA . LEU A 1 249 ? -0.339 12.851 -13.339 1.00 54.78 249 LEU A CA 1
ATOM 2000 C C . LEU A 1 249 ? 1.074 13.409 -13.589 1.00 54.78 249 LEU A C 1
ATOM 2002 O O . LEU A 1 249 ? 1.316 14.589 -13.353 1.00 54.78 249 LEU A O 1
ATOM 2006 N N . VAL A 1 250 ? 1.993 12.592 -14.111 1.00 48.44 250 VAL A N 1
ATOM 2007 C CA . VAL A 1 250 ? 3.389 12.967 -14.403 1.00 48.44 250 VAL A CA 1
ATOM 2008 C C . VAL A 1 250 ? 3.481 13.847 -15.660 1.00 48.44 250 VAL A C 1
ATOM 2010 O O . VAL A 1 250 ? 4.164 14.872 -15.656 1.00 48.44 250 VAL A O 1
ATOM 2013 N N . LEU A 1 251 ? 2.740 13.507 -16.721 1.00 43.50 251 LEU A N 1
ATOM 2014 C CA . LEU A 1 251 ? 2.710 14.232 -18.002 1.00 43.50 251 LEU A CA 1
ATOM 2015 C C . LEU A 1 251 ? 1.721 15.413 -18.009 1.00 43.50 251 LEU A C 1
ATOM 2017 O O . LEU A 1 251 ? 1.770 16.252 -18.909 1.00 43.50 251 LEU A O 1
ATOM 2021 N N . GLY A 1 252 ? 0.858 15.527 -16.992 1.00 33.75 252 GLY A N 1
ATOM 2022 C CA . GLY A 1 252 ? 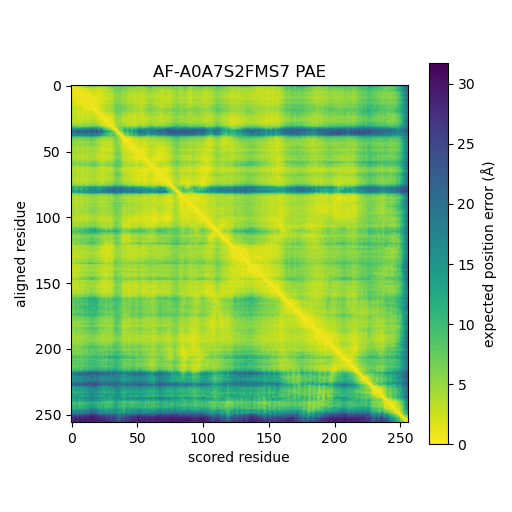0.007 16.699 -16.745 1.00 33.75 252 GLY A CA 1
ATOM 2023 C C . GLY A 1 252 ? 0.795 17.960 -16.363 1.00 33.75 252 GLY A C 1
ATOM 2024 O O . GLY A 1 252 ? 0.289 19.082 -16.464 1.00 33.75 252 GLY A O 1
ATOM 2025 N N . THR A 1 253 ? 2.073 17.811 -16.009 1.00 34.47 253 THR A N 1
ATOM 2026 C CA . THR A 1 253 ? 3.025 18.908 -15.800 1.00 34.47 253 THR A CA 1
ATOM 2027 C C . THR A 1 253 ? 3.680 19.324 -17.121 1.00 34.47 253 THR A C 1
ATOM 2029 O O . THR A 1 253 ? 4.841 19.047 -17.376 1.00 34.47 253 THR A O 1
ATOM 2032 N N . LYS A 1 254 ? 2.909 20.025 -17.964 1.00 25.44 254 LYS A N 1
ATOM 2033 C CA . LYS A 1 254 ? 3.357 20.845 -19.113 1.00 25.44 254 LYS A CA 1
ATOM 2034 C C . LYS A 1 254 ? 4.497 20.262 -19.969 1.00 25.44 254 LYS A C 1
ATOM 2036 O O . LYS A 1 254 ? 5.663 20.597 -19.767 1.00 25.44 254 LYS A O 1
ATOM 2041 N N . LEU A 1 255 ? 4.134 19.645 -21.092 1.00 25.84 255 LEU A N 1
ATOM 2042 C CA . LEU A 1 255 ? 4.882 19.913 -22.323 1.00 25.84 255 LEU A CA 1
ATOM 2043 C C . LEU A 1 255 ? 4.582 21.362 -22.744 1.00 25.84 255 LEU A C 1
ATOM 2045 O O . LEU A 1 255 ? 3.478 21.683 -23.188 1.00 25.84 255 LEU A O 1
ATOM 2049 N N . LYS A 1 256 ? 5.551 22.248 -22.506 1.00 29.17 256 LYS A N 1
ATOM 2050 C CA . LYS A 1 256 ? 5.743 23.456 -23.312 1.00 29.17 256 LYS A CA 1
ATOM 2051 C C . LYS A 1 256 ? 6.707 23.131 -24.438 1.00 29.17 256 LYS A C 1
ATOM 2053 O O . LYS A 1 256 ? 7.690 22.419 -24.147 1.00 29.17 256 LYS A O 1
#

Mean predicted aligned error: 6.96 Å

Solvent-accessible surface area (backbone atoms only — not comparable to full-atom values): 14413 Å² total; per-residue (Å²): 111,69,71,58,53,52,49,54,52,29,51,56,52,27,72,78,43,72,88,55,75,70,86,82,80,68,55,34,58,55,37,62,76,65,58,43,95,76,48,52,49,69,58,64,70,63,39,70,62,40,31,47,89,48,62,13,35,26,96,52,100,77,19,37,19,71,31,39,86,47,37,65,41,65,50,54,57,86,84,50,97,89,55,32,10,26,66,35,33,70,38,56,54,81,46,58,74,74,66,61,41,51,59,35,34,78,26,15,10,32,74,89,51,75,36,50,23,48,76,67,45,78,53,42,61,61,54,57,49,50,45,56,74,74,30,95,41,72,63,50,34,61,54,41,42,60,48,49,51,49,45,51,42,52,46,40,69,34,26,38,74,38,57,62,62,46,51,76,61,49,44,76,80,50,59,71,71,59,38,51,54,50,25,59,42,32,64,50,28,51,51,38,30,38,77,68,74,54,37,52,55,61,82,68,45,60,94,83,56,52,65,87,75,51,57,68,47,58,94,58,51,61,63,54,56,74,76,44,59,66,67,61,51,46,47,70,28,45,41,54,66,52,44,51,56,36,46,52,62,63,61,64,65,65,87,124

Radius of gyration: 19.07 Å; Cα contacts (8 Å, |Δi|>4): 369; chains: 1; bounding box: 47×45×47 Å

Organism: NCBI:txid3111310

Secondary structure (DSSP, 8-state):
-HHHHHHHHHHHHHTT-TT-------HHHHHHHTTGGG--HHHHHTSGGGSTTTT----STT-B--SSTTTT-BPPSSS-TT---TTSSSS-TT-----SB-B--SEEEETTEEEEGGGG-PPPHHHHHHHHHT-SSHHHHHHHHHHTTHHHHHHHHH---B-THHHHHTGGGS-HHHHHHHHHTHHHHHHHHHHTTSSB--S---TTS-TTTS--B-SSHHHHHHTS-HHHHHHHHTTHHHHHHHHHHHHTS---

Foldseek 3Di:
DVVVVLVVVQVVVCVVPVVDGDDDDPVQCVCVVVVLLPDDLVRVCPDCCQDQDHPAPQPDPLQARCHHPQHFVFFDQPPDPPADDQQRGNDGVLALRLDRGQGADQWFFEPVDTDGLCLLPQDHPVQLVVLVVVDPDPVSSVVLVCVPPNVSVCCNGRNYYHYPCCVVPPLVLDDPVLNVLCRSLVVQQSVLCVVVVQKDFNNHDHSPQDSNRRHIDGDCNNVVSVPDDVVVVCCNRSPVSSSVSSCCSVVVPDPD

Sequence (256 aa):
MHSGLSYIFEKSIQSVDPSVAMPYWDWTVDVTSNAYLNKSNAELWSWNVWGSEYFGIANNNAHTVSEGPWAFTRLPTDYWNDTHNPYGYMRAPWNMNSLPYVTRFNYTGSAAKNFAVTDMGMPTCMDFWNLIEDSDSWFDFGWGLQYDPHARVHSVIGGSEAGTSFENNVAKHFDDDVNEIISKIMFVWTKNMWRNYKIDFPTVCSPDTPQHACVGSCSDIGDEIQNRDIESYINTFGDSTVISSIKSLVLGTKLK

pLDDT: mean 82.64, std 12.82, range [25.44, 97.5]